Protein AF-A0A5Q0JU93-F1 (afdb_monomer)

Sequence (208 aa):
MNKAQHTTSCIVHLADSANFKGGTSNKRCSGLTGSCLEMPNDTIHVTVGCNLSRVKEKYDILVELAVWGHLDSKTDLELILLKGHLIIEQILEVKLNRCGIENKKTFSFYSKILALEKINFEQTNKKKIILDALRKLNKLRNNLAHDFYFDLNNGEFDNWAKKVLKNMDGEKYTRYTYRTKIVHAFSTLTINILELTTKEKQYEYNNI

Nearest PDB structures (foldseek):
  8snb-assembly1_1G  TM=3.252E-01  e=5.933E+00  Strongylocentrotus purpuratus

Radius of gyration: 21.26 Å; Cα contacts (8 Å, |Δi|>4): 136; chains: 1; bounding box: 51×56×66 Å

Mean predicted aligned error: 14.59 Å

Structure (mmCIF, N/CA/C/O backbone):
data_AF-A0A5Q0JU93-F1
#
_entry.id   AF-A0A5Q0JU93-F1
#
loop_
_atom_site.group_PDB
_atom_site.id
_atom_site.type_symbol
_atom_site.label_atom_id
_atom_site.label_alt_id
_atom_site.label_comp_id
_atom_site.label_asym_id
_atom_site.label_entity_id
_atom_site.label_seq_id
_atom_site.pdbx_PDB_ins_code
_atom_site.Cartn_x
_atom_site.Cartn_y
_atom_site.Cartn_z
_atom_site.occupancy
_atom_site.B_iso_or_equiv
_atom_site.auth_seq_id
_atom_site.auth_comp_id
_atom_site.auth_asym_id
_atom_site.auth_atom_id
_atom_site.pdbx_PDB_model_num
ATOM 1 N N . MET A 1 1 ? -13.579 23.014 -36.820 1.00 40.31 1 MET A N 1
ATOM 2 C CA . MET A 1 1 ? -12.999 21.649 -36.817 1.00 40.31 1 MET A CA 1
ATOM 3 C C . MET A 1 1 ? -12.762 21.223 -35.376 1.00 40.31 1 MET A C 1
ATOM 5 O O . MET A 1 1 ? -11.942 21.826 -34.695 1.00 40.31 1 MET A O 1
ATOM 9 N N . ASN A 1 2 ? -13.561 20.268 -34.890 1.00 39.31 2 ASN A N 1
ATOM 10 C CA . ASN A 1 2 ? -13.681 19.902 -33.476 1.00 39.31 2 ASN A CA 1
ATOM 11 C C . ASN A 1 2 ? -12.621 18.868 -33.059 1.00 39.31 2 ASN A C 1
ATOM 13 O O . ASN A 1 2 ? -12.587 17.764 -33.591 1.00 39.31 2 ASN A O 1
ATOM 17 N N . LYS A 1 3 ? -11.805 19.204 -32.050 1.00 46.88 3 LYS A N 1
ATOM 18 C CA . LYS A 1 3 ? -10.771 18.336 -31.443 1.00 46.88 3 LYS A CA 1
ATOM 19 C C . LYS A 1 3 ? -11.323 17.247 -30.502 1.00 46.88 3 LYS A C 1
ATOM 21 O O . LYS A 1 3 ? -10.549 16.537 -29.874 1.00 46.88 3 LYS A O 1
ATOM 26 N N . ALA A 1 4 ? -12.644 17.102 -30.398 1.00 46.44 4 ALA A N 1
ATOM 27 C CA . ALA A 1 4 ? -13.292 16.198 -29.443 1.00 46.44 4 ALA A CA 1
ATOM 28 C C . ALA A 1 4 ? -13.478 14.752 -29.950 1.00 46.44 4 ALA A C 1
ATOM 30 O O . ALA A 1 4 ? -13.887 13.895 -29.177 1.00 46.44 4 ALA A O 1
ATOM 31 N N . GLN A 1 5 ? -13.190 14.460 -31.225 1.00 45.59 5 GLN A N 1
ATOM 32 C CA . GLN A 1 5 ? -13.458 13.134 -31.809 1.00 45.59 5 GLN A CA 1
ATOM 33 C C . GLN A 1 5 ? -12.278 12.149 -31.756 1.00 45.59 5 GLN A C 1
ATOM 35 O O . GLN A 1 5 ? -12.480 10.968 -32.014 1.00 45.59 5 GLN A O 1
ATOM 40 N N . HIS A 1 6 ? -11.068 12.581 -31.382 1.00 39.53 6 HIS A N 1
ATOM 41 C CA . HIS A 1 6 ? -9.902 11.683 -31.343 1.00 39.53 6 HIS A CA 1
ATOM 42 C C . HIS A 1 6 ? -9.678 10.985 -29.995 1.00 39.53 6 HIS A C 1
ATOM 44 O O . HIS A 1 6 ? -9.004 9.959 -29.947 1.00 39.53 6 HIS A O 1
ATOM 50 N N . THR A 1 7 ? -10.265 11.476 -28.902 1.00 41.53 7 THR A N 1
ATOM 51 C CA . THR A 1 7 ? -10.040 10.909 -27.561 1.00 41.53 7 THR A CA 1
ATOM 52 C C . THR A 1 7 ? -10.876 9.657 -27.284 1.00 41.53 7 THR A C 1
ATOM 54 O O . THR A 1 7 ? -10.591 8.918 -26.346 1.00 41.53 7 THR A O 1
ATOM 57 N N . THR A 1 8 ? -11.884 9.378 -28.112 1.00 46.28 8 THR A N 1
ATOM 58 C CA . THR A 1 8 ? -12.781 8.226 -27.943 1.00 46.28 8 THR A CA 1
ATOM 59 C C . THR A 1 8 ? -12.239 6.941 -28.573 1.00 46.28 8 THR A C 1
ATOM 61 O O . THR A 1 8 ? -12.706 5.863 -28.228 1.00 46.28 8 THR A O 1
ATOM 64 N N . SER A 1 9 ? -11.223 7.016 -29.442 1.00 41.47 9 SER A N 1
ATOM 65 C CA . SER A 1 9 ? -10.640 5.825 -30.083 1.00 41.47 9 SER A CA 1
ATOM 66 C C . SER A 1 9 ? -9.699 5.043 -29.159 1.00 41.47 9 SER A C 1
ATOM 68 O O . SER A 1 9 ? -9.623 3.821 -29.258 1.00 41.47 9 SER A O 1
ATOM 70 N N . CYS A 1 10 ? -8.990 5.715 -28.245 1.00 43.78 10 CYS A N 1
ATOM 71 C CA . CYS A 1 10 ? -7.975 5.066 -27.404 1.00 43.78 10 CYS A CA 1
ATOM 72 C C . CYS A 1 10 ? -8.578 4.295 -26.218 1.00 43.78 10 CYS A C 1
ATOM 74 O O . CYS A 1 10 ? -7.958 3.369 -25.705 1.00 43.78 10 CYS A O 1
ATOM 76 N N . ILE A 1 11 ? -9.795 4.651 -25.794 1.00 45.78 11 ILE A N 1
ATOM 77 C CA . ILE A 1 11 ? -10.480 3.990 -24.673 1.00 45.78 11 ILE A CA 1
ATOM 78 C C . ILE A 1 11 ? -11.184 2.704 -25.138 1.00 45.78 11 ILE A C 1
ATOM 80 O O . ILE A 1 11 ? -11.229 1.731 -24.389 1.00 45.78 11 ILE A O 1
ATOM 84 N N . VAL A 1 12 ? -11.658 2.647 -26.387 1.00 40.72 12 VAL A N 1
ATOM 85 C CA . VAL A 1 12 ? -12.322 1.448 -26.931 1.00 40.72 12 VAL A CA 1
ATOM 86 C C . VAL A 1 12 ? -11.324 0.296 -27.124 1.00 40.72 12 VAL A C 1
ATOM 88 O O . VAL A 1 12 ? -11.620 -0.836 -26.753 1.00 40.72 12 VAL A O 1
ATOM 91 N N . HIS A 1 13 ? -10.090 0.578 -27.560 1.00 43.75 13 HIS A N 1
ATOM 92 C CA . HIS A 1 13 ? -9.089 -0.473 -27.790 1.00 43.75 13 HIS A CA 1
ATOM 93 C C . HIS A 1 13 ? -8.557 -1.166 -26.520 1.00 43.75 13 HIS A C 1
ATOM 95 O O . HIS A 1 13 ? -8.091 -2.304 -26.603 1.00 43.75 13 HIS A O 1
ATOM 101 N N . LEU A 1 14 ? -8.648 -0.540 -25.339 1.00 45.19 14 LEU A N 1
ATOM 102 C CA . LEU A 1 14 ? -8.248 -1.182 -24.077 1.00 45.19 14 LEU A CA 1
ATOM 103 C C . LEU A 1 14 ? -9.354 -2.063 -23.477 1.00 45.19 14 LEU A C 1
ATOM 105 O O . LEU A 1 14 ? -9.042 -3.029 -22.779 1.00 45.19 14 LEU A O 1
ATOM 109 N N . ALA A 1 15 ? -10.626 -1.785 -23.777 1.00 42.16 15 ALA A N 1
ATOM 110 C CA . ALA A 1 15 ? -11.747 -2.608 -23.323 1.00 42.16 15 ALA A CA 1
ATOM 111 C C . ALA A 1 15 ? -11.825 -3.950 -24.078 1.00 42.16 15 ALA A C 1
ATOM 113 O O . ALA A 1 15 ? -12.124 -4.978 -23.469 1.00 42.16 15 ALA A O 1
ATOM 114 N N . ASP A 1 16 ? -11.453 -3.973 -25.361 1.00 37.75 16 ASP A N 1
ATOM 115 C CA . ASP A 1 16 ? -11.488 -5.193 -26.184 1.00 37.75 16 ASP A CA 1
ATOM 116 C C . ASP A 1 16 ? -10.393 -6.222 -25.831 1.00 37.75 16 ASP A C 1
ATOM 118 O O . ASP A 1 16 ? -10.516 -7.402 -26.167 1.00 37.75 16 ASP A O 1
ATOM 122 N N . SER A 1 17 ? -9.351 -5.827 -25.085 1.00 45.91 17 SER A N 1
ATOM 123 C CA . SER A 1 17 ? -8.289 -6.743 -24.622 1.00 45.91 17 SER A CA 1
ATOM 124 C C . SER A 1 17 ? -8.611 -7.454 -23.298 1.00 45.91 17 SER A C 1
ATOM 126 O O . SER A 1 17 ? -7.879 -8.353 -22.885 1.00 45.91 17 SER A O 1
ATOM 128 N N . ALA A 1 18 ? -9.717 -7.102 -22.633 1.00 46.03 18 ALA A N 1
ATOM 129 C CA . ALA A 1 18 ? -10.175 -7.735 -21.392 1.00 46.03 18 ALA A CA 1
ATOM 130 C C . ALA A 1 18 ? -11.248 -8.812 -21.634 1.00 46.03 18 ALA A C 1
ATOM 132 O O . ALA A 1 18 ? -12.095 -9.069 -20.775 1.00 46.03 18 ALA A O 1
ATOM 133 N N . ASN A 1 19 ? -11.218 -9.460 -22.802 1.00 40.41 19 ASN A N 1
ATOM 134 C CA . ASN A 1 19 ? -12.121 -10.555 -23.129 1.00 40.41 19 ASN A CA 1
ATOM 135 C C . ASN A 1 19 ? -11.735 -11.805 -22.314 1.00 40.41 19 ASN A C 1
ATOM 137 O O . ASN A 1 19 ? -10.960 -12.657 -22.748 1.00 40.41 19 ASN A O 1
ATOM 141 N N . PHE A 1 20 ? -12.262 -11.889 -21.092 1.00 46.69 20 PHE A N 1
ATOM 142 C CA . PHE A 1 20 ? -12.153 -13.026 -20.179 1.00 46.69 20 PHE A CA 1
ATOM 143 C C . PHE A 1 20 ? -13.005 -14.195 -20.716 1.00 46.69 20 PHE A C 1
ATOM 145 O O . PHE A 1 20 ? -14.023 -14.572 -20.139 1.00 46.69 20 PHE A O 1
ATOM 152 N N . LYS A 1 21 ? -12.624 -14.768 -21.863 1.00 39.06 21 LYS A N 1
ATOM 153 C CA . LYS A 1 21 ? -13.161 -16.053 -22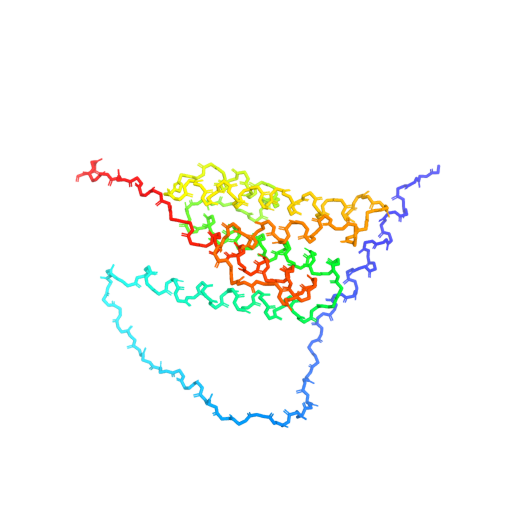.324 1.00 39.06 21 LYS A CA 1
ATOM 154 C C . LYS A 1 21 ? -12.331 -17.171 -21.710 1.00 39.06 21 LYS A C 1
ATOM 156 O O . LYS A 1 21 ? -11.145 -17.310 -21.994 1.00 39.06 21 LYS A O 1
ATOM 161 N N . GLY A 1 22 ? -12.983 -17.950 -20.849 1.00 47.97 22 GLY A N 1
ATOM 162 C CA . GLY A 1 22 ? -12.433 -19.150 -20.235 1.00 47.97 22 GLY A CA 1
ATOM 163 C C . GLY A 1 22 ? -11.877 -20.108 -21.286 1.00 47.97 22 GLY A C 1
ATOM 164 O O . GLY A 1 22 ? -12.622 -20.688 -22.070 1.00 47.97 22 GLY A O 1
ATOM 165 N N . GLY A 1 23 ? -10.556 -20.261 -21.282 1.00 30.48 23 GLY A N 1
ATOM 166 C CA . GLY A 1 23 ? -9.852 -21.343 -21.952 1.00 30.48 23 GLY A CA 1
ATOM 167 C C . GLY A 1 23 ? -9.558 -22.435 -20.933 1.00 30.48 23 GLY A C 1
ATOM 168 O O . GLY A 1 23 ? -8.843 -22.209 -19.959 1.00 30.48 23 GLY A O 1
ATOM 169 N N . THR A 1 24 ? -10.131 -23.613 -21.149 1.00 44.44 24 THR A N 1
ATOM 170 C CA . THR A 1 24 ? -9.829 -24.848 -20.422 1.00 44.44 24 THR A CA 1
ATOM 171 C C . THR A 1 24 ? -8.321 -25.096 -20.393 1.00 44.44 24 THR A C 1
ATOM 173 O O . THR A 1 24 ? -7.705 -25.307 -21.439 1.00 44.44 24 THR A O 1
ATOM 176 N N . SER A 1 25 ? -7.724 -25.098 -19.201 1.00 38.50 25 SER A N 1
ATOM 177 C CA . SER A 1 25 ? -6.329 -25.494 -19.032 1.00 38.50 25 SER A CA 1
ATOM 178 C C . SER A 1 25 ? -6.248 -27.017 -19.017 1.00 38.50 25 SER A C 1
ATOM 180 O O . SER A 1 25 ? -6.620 -27.658 -18.037 1.00 38.50 25 SER A O 1
ATOM 182 N N . ASN A 1 26 ? -5.770 -27.604 -20.113 1.00 43.28 26 ASN A N 1
ATOM 183 C CA . ASN A 1 26 ? -5.222 -28.952 -20.098 1.00 43.28 26 ASN A CA 1
ATOM 184 C C . ASN A 1 26 ? -3.757 -28.876 -20.528 1.00 43.28 26 ASN A C 1
ATOM 186 O O . ASN A 1 26 ? -3.440 -28.877 -21.716 1.00 43.28 26 ASN A O 1
ATOM 190 N N . LYS A 1 27 ? -2.859 -28.791 -19.546 1.00 40.78 27 LYS A N 1
ATOM 191 C CA . LYS A 1 27 ? -1.493 -29.299 -19.679 1.00 40.78 27 LYS A CA 1
ATOM 192 C C . LYS A 1 27 ? -0.912 -29.565 -18.297 1.00 40.78 27 LYS A C 1
ATOM 194 O O . LYS A 1 27 ? -0.676 -28.660 -17.505 1.00 40.78 27 LYS A O 1
ATOM 199 N N . ARG A 1 28 ? -0.736 -30.860 -18.034 1.00 41.72 28 ARG A N 1
ATOM 200 C CA . ARG A 1 28 ? -0.035 -31.434 -16.889 1.00 41.72 28 ARG A CA 1
ATOM 201 C C . ARG A 1 28 ? 1.390 -30.881 -16.823 1.00 41.72 28 ARG A C 1
ATOM 203 O O . ARG A 1 28 ? 2.175 -31.136 -17.729 1.00 41.72 28 ARG A O 1
ATOM 210 N N . CYS A 1 29 ? 1.724 -30.236 -15.713 1.00 36.19 29 CYS A N 1
ATOM 211 C CA . CYS A 1 29 ? 3.085 -30.217 -15.192 1.00 36.19 29 CYS A CA 1
ATOM 212 C C . CYS A 1 29 ? 3.056 -30.955 -13.855 1.00 36.19 29 CYS A C 1
ATOM 214 O O . CYS A 1 29 ? 2.642 -30.434 -12.825 1.00 36.19 29 CYS A O 1
ATOM 216 N N . SER A 1 30 ? 3.405 -32.232 -13.940 1.00 45.94 30 SER A N 1
ATOM 217 C CA . SER A 1 30 ? 3.659 -33.149 -12.840 1.00 45.94 30 SER A CA 1
ATOM 218 C C . SER A 1 30 ? 5.002 -32.828 -12.195 1.00 45.94 30 SER A C 1
ATOM 220 O O . SER A 1 30 ? 6.013 -32.809 -12.895 1.00 45.94 30 SER A O 1
ATOM 222 N N . GLY A 1 31 ? 5.019 -32.652 -10.873 1.00 44.22 31 GLY A N 1
ATOM 223 C CA . GLY A 1 31 ? 6.264 -32.694 -10.109 1.00 44.22 31 GLY A CA 1
ATOM 224 C C . GLY A 1 31 ? 6.307 -31.792 -8.886 1.00 44.22 31 GLY A C 1
ATOM 225 O O . GLY A 1 31 ? 7.144 -30.904 -8.842 1.00 44.22 31 GLY A O 1
ATOM 226 N N . LEU A 1 32 ? 5.442 -32.029 -7.897 1.00 39.06 32 LEU A N 1
ATOM 227 C CA . LEU A 1 32 ? 5.810 -31.931 -6.480 1.00 39.06 32 LEU A CA 1
ATOM 228 C C . LEU A 1 32 ? 4.735 -32.625 -5.639 1.00 39.06 32 LEU A C 1
ATOM 230 O O . LEU A 1 32 ? 3.541 -32.353 -5.723 1.00 39.06 32 LEU A O 1
ATOM 234 N N . THR A 1 33 ? 5.203 -33.629 -4.920 1.00 41.06 33 THR A N 1
ATOM 235 C CA . THR A 1 33 ? 4.474 -34.615 -4.133 1.00 41.06 33 THR A CA 1
ATOM 236 C C . THR A 1 33 ? 3.764 -34.005 -2.927 1.00 41.06 33 THR A C 1
ATOM 238 O O . THR A 1 33 ? 4.399 -33.384 -2.085 1.00 41.06 33 THR A O 1
ATOM 241 N N . GLY A 1 34 ? 2.463 -34.290 -2.826 1.00 44.00 34 GLY A N 1
ATOM 242 C CA . GLY A 1 34 ? 1.824 -34.825 -1.621 1.00 44.00 34 GLY A CA 1
ATOM 243 C C . GLY A 1 34 ? 1.832 -33.975 -0.352 1.00 44.00 34 GLY A C 1
ATOM 244 O O . GLY A 1 34 ? 2.616 -34.208 0.560 1.00 44.00 34 GLY A O 1
ATOM 245 N N . SER A 1 35 ? 0.837 -33.104 -0.220 1.00 34.91 35 SER A N 1
ATOM 246 C CA . SER A 1 35 ? 0.073 -32.991 1.031 1.00 34.91 35 SER A CA 1
ATOM 247 C C . SER A 1 35 ? -1.299 -32.420 0.694 1.00 34.91 35 SER A C 1
ATOM 249 O O . SER A 1 35 ? -1.467 -31.226 0.455 1.00 34.91 35 SER A O 1
ATOM 251 N N . CYS A 1 36 ? -2.278 -33.315 0.601 1.00 38.34 36 CYS A N 1
ATOM 252 C CA . CYS A 1 36 ? -3.684 -32.964 0.574 1.00 38.34 36 CYS A CA 1
ATOM 253 C C . CYS A 1 36 ? -3.979 -32.155 1.842 1.00 38.34 36 CYS A C 1
ATOM 255 O O . CYS A 1 36 ? -3.910 -32.691 2.945 1.00 38.34 36 CYS A O 1
ATOM 257 N N . LEU A 1 37 ? -4.287 -30.868 1.700 1.00 34.75 37 LEU A N 1
ATOM 258 C CA . LEU A 1 37 ? -5.045 -30.163 2.725 1.00 34.75 37 LEU A CA 1
ATOM 259 C C . LEU A 1 37 ? -6.467 -30.722 2.662 1.00 34.75 37 LEU A C 1
ATOM 261 O O . LEU A 1 37 ? -7.325 -30.193 1.958 1.00 34.75 37 LEU A O 1
ATOM 265 N N . GLU A 1 38 ? -6.698 -31.838 3.348 1.00 32.00 38 GLU A N 1
ATOM 266 C CA . GLU A 1 38 ? -8.048 -32.223 3.734 1.00 32.00 38 GLU A CA 1
ATOM 267 C C . GLU A 1 38 ? -8.575 -31.124 4.658 1.00 32.00 38 GLU A C 1
ATOM 269 O O . GLU A 1 38 ? -8.077 -30.913 5.765 1.00 32.00 38 GLU A O 1
ATOM 274 N N . MET A 1 39 ? -9.549 -30.360 4.166 1.00 41.31 39 MET A N 1
ATOM 275 C CA . MET A 1 39 ? -10.345 -29.490 5.019 1.00 41.31 39 MET A CA 1
ATOM 276 C C . MET A 1 39 ? -11.218 -30.386 5.906 1.00 41.31 39 MET A C 1
ATOM 278 O O . MET A 1 39 ? -12.016 -31.148 5.355 1.00 41.31 39 MET A O 1
ATOM 282 N N . PRO A 1 40 ? -11.117 -30.312 7.247 1.00 37.16 40 PRO A N 1
ATOM 283 C CA . PRO A 1 40 ? -12.081 -30.975 8.107 1.00 37.16 40 PRO A CA 1
ATOM 284 C C . PRO A 1 40 ? -13.442 -30.330 7.861 1.00 37.16 40 PRO A C 1
ATOM 286 O O . PRO A 1 40 ? -13.638 -29.131 8.076 1.00 37.16 40 PRO A O 1
ATOM 289 N N . ASN A 1 41 ? -14.371 -31.132 7.354 1.00 43.19 41 ASN A N 1
ATOM 290 C CA . ASN A 1 41 ? -15.749 -30.739 7.107 1.00 43.19 41 ASN A CA 1
ATOM 291 C C . ASN A 1 41 ? -16.529 -30.818 8.431 1.00 43.19 41 ASN A C 1
ATOM 293 O O . ASN A 1 41 ? -17.506 -31.553 8.553 1.00 43.19 41 ASN A O 1
ATOM 297 N N . ASP A 1 42 ? -16.063 -30.092 9.449 1.00 37.09 42 ASP A N 1
ATOM 298 C CA . ASP A 1 42 ? -16.726 -30.056 10.745 1.00 37.09 42 ASP A CA 1
ATOM 299 C C . ASP A 1 42 ? -17.839 -29.013 10.701 1.00 37.09 42 ASP A C 1
ATOM 301 O O . ASP A 1 42 ? -17.625 -27.801 10.632 1.00 37.09 42 ASP A O 1
ATOM 305 N N . THR A 1 43 ? -19.066 -29.523 10.726 1.00 45.53 43 THR A N 1
ATOM 306 C CA . THR A 1 43 ? -20.284 -28.746 10.936 1.00 45.53 43 THR A CA 1
ATOM 307 C C . THR A 1 43 ? -20.254 -28.208 12.365 1.00 45.53 43 THR A C 1
ATOM 309 O O . THR A 1 43 ? -20.668 -28.874 13.311 1.00 45.53 43 THR A O 1
ATOM 312 N N . ILE A 1 44 ? -19.708 -27.005 12.541 1.00 45.88 44 ILE A N 1
ATOM 313 C CA . ILE A 1 44 ? -19.668 -26.330 13.837 1.00 45.88 44 ILE A CA 1
ATOM 314 C C . ILE A 1 44 ? -21.045 -25.716 14.102 1.00 45.88 44 ILE A C 1
ATOM 316 O O . ILE A 1 44 ? -21.416 -24.696 13.520 1.00 45.88 44 ILE A O 1
ATOM 320 N N . HIS A 1 45 ? -21.789 -26.324 15.026 1.00 37.81 45 HIS A N 1
ATOM 321 C CA . HIS A 1 45 ? -22.874 -25.655 15.735 1.00 37.81 45 HIS A CA 1
ATOM 322 C C . HIS A 1 45 ? -22.293 -24.442 16.481 1.00 37.81 45 HIS A C 1
ATOM 324 O O . HIS A 1 45 ? -21.529 -24.581 17.436 1.00 37.81 45 HIS A O 1
ATOM 330 N N . VAL A 1 46 ? -22.612 -23.238 16.003 1.00 37.94 46 VAL A N 1
ATOM 331 C CA . VAL A 1 46 ? -22.125 -21.976 16.567 1.00 37.94 46 VAL A CA 1
ATOM 332 C C . VAL A 1 46 ? -22.901 -21.645 17.840 1.00 37.94 46 VAL A C 1
ATOM 334 O O . VAL A 1 46 ? -24.005 -21.108 17.789 1.00 37.94 46 VAL A O 1
ATOM 337 N N . THR A 1 47 ? -22.280 -21.900 18.991 1.00 34.00 47 THR A N 1
ATOM 338 C CA . THR A 1 47 ? -22.538 -21.124 20.208 1.00 34.00 47 THR A CA 1
ATOM 339 C C . THR A 1 47 ? -21.809 -19.786 20.068 1.00 34.00 47 THR A C 1
ATOM 341 O O . THR A 1 47 ? -20.584 -19.720 19.952 1.00 34.00 47 THR A O 1
ATOM 344 N N . VAL A 1 48 ? -22.605 -18.722 20.000 1.00 48.31 48 VAL A N 1
ATOM 345 C CA . VAL A 1 48 ? -22.228 -17.320 19.785 1.00 48.31 48 VAL A CA 1
ATOM 346 C C . VAL A 1 48 ? -21.437 -16.783 20.985 1.00 48.31 48 VAL A C 1
ATOM 348 O O . VAL A 1 48 ? -21.853 -16.975 22.123 1.00 48.31 48 VAL A O 1
ATOM 351 N N . GLY A 1 49 ? -20.312 -16.093 20.745 1.00 36.81 49 GLY A N 1
ATOM 352 C CA . GLY A 1 49 ? -19.623 -15.343 21.805 1.00 36.81 49 GLY A CA 1
ATOM 353 C C . GLY A 1 49 ? -18.193 -14.878 21.509 1.00 36.81 49 GLY A C 1
ATOM 354 O O . GLY A 1 49 ? -17.975 -13.690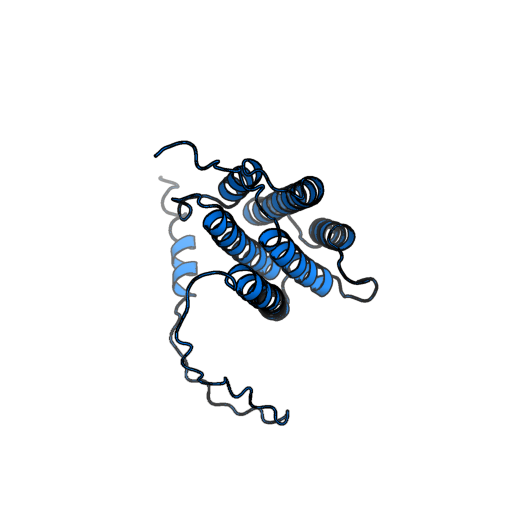 21.315 1.00 36.81 49 GLY A O 1
ATOM 355 N N . CYS A 1 50 ? -17.200 -15.780 21.473 1.00 35.78 50 CYS A N 1
ATOM 356 C CA . CYS A 1 50 ? -15.808 -15.379 21.778 1.00 35.78 50 CYS A CA 1
ATOM 357 C C . CYS A 1 50 ? -14.682 -15.813 20.801 1.00 35.78 50 CYS A C 1
ATOM 359 O O . CYS A 1 50 ? -13.529 -15.846 21.212 1.00 35.78 50 CYS A O 1
ATOM 361 N N . ASN A 1 51 ? -14.932 -16.108 19.514 1.00 39.81 51 ASN A N 1
ATOM 362 C CA . ASN A 1 51 ? -13.864 -16.576 18.588 1.00 39.81 51 ASN A CA 1
ATOM 363 C C . ASN A 1 51 ? -13.660 -15.759 17.293 1.00 39.81 51 ASN A C 1
ATOM 365 O O . ASN A 1 51 ? -12.821 -16.112 16.465 1.00 39.81 51 ASN A O 1
ATOM 369 N N . LEU A 1 52 ? -14.382 -14.656 17.085 1.00 44.34 52 LEU A N 1
ATOM 370 C CA . LEU A 1 52 ? -14.378 -13.973 15.784 1.00 44.34 52 LEU A CA 1
ATOM 371 C C . LEU A 1 52 ? -13.103 -13.145 15.508 1.00 44.34 52 LEU A C 1
ATOM 373 O O . LEU A 1 52 ? -12.724 -12.988 14.350 1.00 44.34 52 LEU A O 1
ATOM 377 N N . SER A 1 53 ? -12.429 -12.622 16.537 1.00 47.69 53 SER A N 1
ATOM 378 C CA . SER A 1 53 ? -11.165 -11.869 16.406 1.00 47.69 53 SER A CA 1
ATOM 379 C C . SER A 1 53 ? -9.994 -12.775 16.012 1.00 47.69 53 SER A C 1
ATOM 381 O O . SER A 1 53 ? -9.304 -12.502 15.035 1.00 47.69 53 SER A O 1
ATOM 383 N N . ARG A 1 54 ? -9.853 -13.918 16.691 1.00 41.22 54 ARG A N 1
ATOM 384 C CA . ARG A 1 54 ? -8.783 -14.904 16.461 1.00 41.22 54 ARG A CA 1
ATOM 385 C C . ARG A 1 54 ? -8.877 -15.597 15.096 1.00 41.22 54 ARG A C 1
ATOM 387 O O . ARG A 1 54 ? -7.870 -15.956 14.495 1.00 41.22 54 ARG A O 1
ATOM 394 N N . VAL A 1 55 ? -10.095 -15.768 14.580 1.00 47.88 55 VAL A N 1
ATOM 395 C CA . VAL A 1 55 ? -10.333 -16.302 13.231 1.00 47.88 55 VAL A CA 1
ATOM 396 C C . VAL A 1 55 ? -9.966 -15.271 12.151 1.00 47.88 55 VAL A C 1
ATOM 398 O O . VAL A 1 55 ? -9.403 -15.652 11.129 1.00 47.88 55 VAL A O 1
ATOM 401 N N . LYS A 1 56 ? -10.207 -13.969 12.381 1.00 56.06 56 LYS A N 1
ATOM 402 C CA . LYS A 1 56 ? -9.852 -12.886 11.439 1.00 56.06 56 LYS A CA 1
ATOM 403 C C . LYS A 1 56 ? -8.337 -12.746 11.244 1.00 56.06 56 LYS A C 1
ATOM 405 O O . LYS A 1 56 ? -7.900 -12.643 10.103 1.00 56.06 56 LYS A O 1
ATOM 410 N N . GLU A 1 57 ? -7.553 -12.834 12.319 1.00 59.50 57 GLU A N 1
ATOM 411 C CA . GLU A 1 57 ? -6.079 -12.773 12.265 1.00 59.50 57 GLU A CA 1
ATOM 412 C C . GLU A 1 57 ? -5.477 -13.889 11.396 1.00 59.50 57 GLU A C 1
ATOM 414 O O . GLU A 1 57 ? -4.552 -13.655 10.620 1.00 59.50 57 GLU A O 1
ATOM 419 N N . LYS A 1 58 ? -6.056 -15.097 11.447 1.00 63.97 58 LYS A N 1
ATOM 420 C CA . LYS A 1 58 ? -5.588 -16.241 10.650 1.00 63.97 58 LYS A CA 1
ATOM 421 C C . LYS A 1 58 ? -5.785 -16.036 9.142 1.00 63.97 58 LYS A C 1
ATOM 423 O O . LYS A 1 58 ? -4.975 -16.519 8.355 1.00 63.97 58 LYS A O 1
ATOM 428 N N . TYR A 1 59 ? -6.837 -15.324 8.732 1.00 74.38 59 TYR A N 1
ATOM 429 C CA . TYR A 1 59 ? -7.083 -15.015 7.319 1.00 74.38 59 TYR A CA 1
ATOM 430 C C . TYR A 1 59 ? -6.227 -13.856 6.809 1.00 74.38 59 TYR A C 1
ATOM 432 O O . TYR A 1 59 ? -5.852 -13.863 5.640 1.00 74.38 59 TYR A O 1
ATOM 440 N N . ASP A 1 60 ? -5.882 -12.891 7.661 1.00 81.50 60 ASP A N 1
ATOM 441 C CA . ASP A 1 60 ? -5.096 -11.727 7.244 1.00 81.50 60 ASP A CA 1
ATOM 442 C C . ASP A 1 60 ? -3.662 -12.128 6.830 1.00 81.50 60 ASP A C 1
ATOM 444 O O . ASP A 1 60 ? -3.140 -11.603 5.848 1.00 81.50 60 ASP A O 1
ATOM 448 N N . ILE A 1 61 ? -3.077 -13.152 7.464 1.00 83.50 61 ILE A N 1
ATOM 449 C CA . ILE A 1 61 ? -1.792 -13.745 7.036 1.00 83.50 61 ILE A CA 1
ATOM 450 C C . ILE A 1 61 ? -1.898 -14.361 5.629 1.00 83.50 61 ILE A C 1
ATOM 452 O O . ILE A 1 61 ? -0.997 -14.220 4.803 1.00 83.50 61 ILE A O 1
ATOM 456 N N . LEU A 1 62 ? -3.019 -15.019 5.310 1.00 87.56 62 LEU A N 1
ATOM 457 C CA . LEU A 1 62 ? -3.241 -15.560 3.963 1.00 87.56 62 LEU A CA 1
ATOM 458 C C . LEU A 1 62 ? -3.358 -14.444 2.920 1.00 87.56 62 LEU A C 1
ATOM 460 O O . LEU A 1 62 ? -2.964 -14.644 1.771 1.00 87.56 62 LEU A O 1
ATOM 464 N N . VAL A 1 63 ? -3.863 -13.270 3.312 1.00 89.06 63 VAL A N 1
ATOM 465 C CA . VAL A 1 63 ? -3.901 -12.095 2.436 1.00 89.06 63 VAL A CA 1
ATOM 466 C C . VAL A 1 63 ? -2.485 -11.631 2.105 1.00 89.06 63 VAL A C 1
ATOM 468 O O . VAL A 1 63 ? -2.209 -11.395 0.933 1.00 89.06 63 VAL A O 1
ATOM 471 N N . GLU A 1 64 ? -1.575 -11.551 3.079 1.00 89.00 64 GLU A N 1
ATOM 472 C CA . GLU A 1 64 ? -0.171 -11.197 2.819 1.00 89.00 64 GLU A CA 1
ATOM 473 C C . GLU A 1 64 ? 0.463 -12.121 1.768 1.00 89.00 64 GLU A C 1
ATOM 475 O O . GLU A 1 64 ? 0.995 -11.647 0.760 1.00 89.00 64 GLU A O 1
ATOM 480 N N . LEU A 1 65 ? 0.328 -13.439 1.952 1.00 88.62 65 LEU A N 1
ATOM 481 C CA . LEU A 1 65 ? 0.851 -14.442 1.018 1.00 88.62 65 LEU A CA 1
ATOM 482 C C . LEU A 1 65 ? 0.197 -14.348 -0.367 1.00 88.62 65 LEU A C 1
ATOM 484 O O . LEU A 1 65 ? 0.873 -14.492 -1.389 1.00 88.62 65 LEU A O 1
ATOM 488 N N . ALA A 1 66 ? -1.109 -14.079 -0.420 1.00 92.69 66 ALA A N 1
ATOM 489 C CA . ALA A 1 66 ? -1.833 -13.908 -1.674 1.00 92.69 66 ALA A CA 1
ATOM 490 C C . ALA A 1 66 ? -1.371 -12.659 -2.440 1.00 92.69 66 ALA A C 1
ATOM 492 O O . ALA A 1 66 ? -1.194 -12.721 -3.660 1.00 92.69 66 ALA A O 1
ATOM 493 N N . VAL A 1 67 ? -1.140 -11.539 -1.743 1.00 93.81 67 VAL A N 1
ATOM 494 C CA . VAL A 1 67 ? -0.594 -10.313 -2.348 1.00 93.81 67 VAL A CA 1
ATOM 495 C C . VAL A 1 67 ? 0.802 -10.570 -2.897 1.00 93.81 67 VAL A C 1
ATOM 497 O O . VAL A 1 67 ? 1.067 -10.228 -4.055 1.00 93.81 67 VAL A O 1
ATOM 500 N N . TRP A 1 68 ? 1.656 -11.227 -2.109 1.00 93.62 68 TRP A N 1
ATOM 501 C CA . TRP A 1 68 ? 3.002 -11.589 -2.530 1.00 93.62 68 TRP A CA 1
ATOM 502 C C . TRP A 1 68 ? 2.970 -12.445 -3.797 1.00 93.62 68 TRP A C 1
ATOM 504 O O . TRP A 1 68 ? 3.512 -12.032 -4.818 1.00 93.62 68 TRP A O 1
ATOM 514 N N . GLY A 1 69 ? 2.252 -13.573 -3.789 1.00 91.75 69 GLY A N 1
ATOM 515 C CA . GLY A 1 69 ? 2.184 -14.477 -4.941 1.00 91.75 69 GLY A CA 1
ATOM 516 C C . GLY A 1 69 ? 1.569 -13.832 -6.189 1.00 91.75 69 GLY A C 1
ATOM 517 O O . GLY A 1 69 ? 2.046 -14.049 -7.307 1.00 91.75 69 GLY A O 1
ATOM 518 N N . HIS A 1 70 ? 0.542 -12.986 -6.027 1.00 93.75 70 HIS A N 1
ATOM 519 C CA . HIS A 1 70 ? -0.081 -12.304 -7.164 1.00 93.75 70 HIS A CA 1
ATOM 520 C C . HIS A 1 70 ? 0.884 -11.333 -7.850 1.00 93.75 70 HIS A C 1
ATOM 522 O O . HIS A 1 70 ? 0.966 -11.305 -9.084 1.00 93.75 70 HIS A O 1
ATOM 528 N N . LEU A 1 71 ? 1.604 -10.530 -7.065 1.00 95.44 71 LEU A N 1
ATOM 529 C CA . LEU A 1 71 ? 2.535 -9.530 -7.583 1.00 95.44 71 LEU A CA 1
ATOM 530 C C . LEU A 1 71 ? 3.872 -10.142 -8.006 1.00 95.44 71 LEU A C 1
ATOM 532 O O . LEU A 1 71 ? 4.465 -9.664 -8.970 1.00 95.44 71 LEU A O 1
ATOM 536 N N . ASP A 1 72 ? 4.321 -11.219 -7.360 1.00 93.75 72 ASP A N 1
ATOM 537 C CA . ASP A 1 72 ? 5.580 -11.880 -7.703 1.00 93.75 72 ASP A CA 1
ATOM 538 C C . ASP A 1 72 ? 5.556 -12.470 -9.119 1.00 93.75 72 ASP A C 1
ATOM 540 O O . ASP A 1 72 ? 6.563 -12.429 -9.823 1.00 93.75 72 ASP A O 1
ATOM 544 N N . SER A 1 73 ? 4.375 -12.888 -9.590 1.00 90.62 73 SER A N 1
ATOM 545 C CA . SER A 1 73 ? 4.151 -13.327 -10.976 1.00 90.62 73 SER A CA 1
ATOM 546 C C . SER A 1 73 ? 4.349 -12.231 -12.036 1.00 90.62 73 SER A C 1
ATOM 548 O O . SER A 1 73 ? 4.243 -12.503 -13.234 1.00 90.62 73 SER A O 1
ATOM 550 N N . LYS A 1 74 ? 4.563 -10.975 -11.625 1.00 93.12 74 LYS A N 1
ATOM 551 C CA . LYS A 1 74 ? 4.762 -9.828 -12.515 1.00 93.12 74 LYS A CA 1
ATOM 552 C C . LYS A 1 74 ? 6.237 -9.456 -12.554 1.00 93.12 74 LYS A C 1
ATOM 554 O O . LYS A 1 74 ? 6.904 -9.355 -11.523 1.00 93.12 74 LYS A O 1
ATOM 559 N N . THR A 1 75 ? 6.740 -9.264 -13.766 1.00 89.00 75 THR A N 1
ATOM 560 C CA . THR A 1 75 ? 8.127 -8.868 -14.032 1.00 89.00 75 THR A CA 1
ATOM 561 C C . THR A 1 75 ? 8.272 -7.353 -14.109 1.00 89.00 75 THR A C 1
ATOM 563 O O . THR A 1 75 ? 9.237 -6.807 -13.582 1.00 89.00 75 THR A O 1
ATOM 566 N N . ASP A 1 76 ? 7.296 -6.692 -14.726 1.00 92.81 76 ASP A N 1
ATOM 567 C CA . ASP A 1 76 ? 7.288 -5.259 -14.990 1.00 92.81 76 ASP A CA 1
ATOM 568 C C . ASP A 1 76 ? 6.915 -4.421 -13.752 1.00 92.81 76 ASP A C 1
ATOM 570 O O . ASP A 1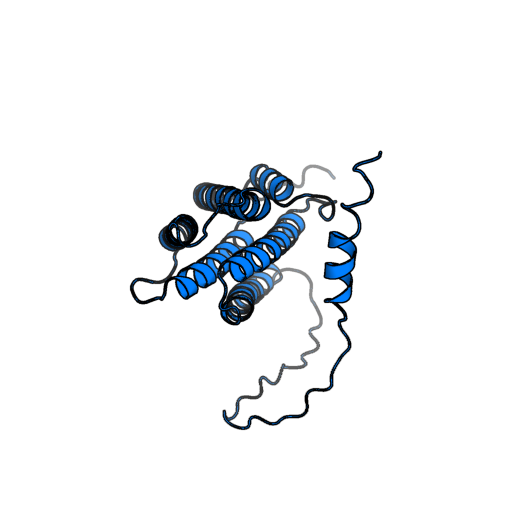 76 ? 5.947 -4.722 -13.044 1.00 92.81 76 ASP A O 1
ATOM 574 N N . LEU A 1 77 ? 7.686 -3.361 -13.488 1.00 93.94 77 LEU A N 1
ATOM 575 C CA . LEU A 1 77 ? 7.516 -2.502 -12.312 1.00 93.94 77 LEU A CA 1
ATOM 576 C C . LEU A 1 77 ? 6.257 -1.637 -12.383 1.00 93.94 77 LEU A C 1
ATOM 578 O O . LEU A 1 77 ? 5.621 -1.422 -11.349 1.00 93.94 77 LEU A O 1
ATOM 582 N N . GLU A 1 78 ? 5.881 -1.165 -13.570 1.00 94.50 78 GLU A N 1
ATOM 583 C CA . GLU A 1 78 ? 4.652 -0.399 -13.775 1.00 94.50 78 GLU A CA 1
ATOM 584 C C . GLU A 1 78 ? 3.451 -1.286 -13.488 1.00 94.50 78 GLU A C 1
ATOM 586 O O . GLU A 1 78 ? 2.558 -0.906 -12.732 1.00 94.50 78 GLU A O 1
ATOM 591 N N . LEU A 1 79 ? 3.466 -2.520 -13.992 1.00 94.81 79 LEU A N 1
ATOM 592 C CA . LEU A 1 79 ? 2.405 -3.486 -13.744 1.00 94.81 79 LEU A CA 1
ATOM 593 C C . LEU A 1 79 ? 2.323 -3.885 -12.266 1.00 94.81 79 LEU A C 1
ATOM 595 O O . LEU A 1 79 ? 1.216 -4.058 -11.746 1.00 94.81 79 LEU A O 1
ATOM 599 N N . ILE A 1 80 ? 3.461 -4.001 -11.575 1.00 96.62 80 ILE A N 1
ATOM 600 C CA . ILE A 1 80 ? 3.501 -4.210 -10.120 1.00 96.62 80 ILE A CA 1
ATOM 601 C C . ILE A 1 80 ? 2.896 -3.007 -9.388 1.00 96.62 80 ILE A C 1
ATOM 603 O O . ILE A 1 80 ? 2.072 -3.208 -8.498 1.00 96.62 80 ILE A O 1
ATOM 607 N N . LEU A 1 81 ? 3.238 -1.770 -9.761 1.00 97.12 81 LEU A N 1
ATOM 608 C CA . LEU A 1 81 ? 2.662 -0.562 -9.159 1.00 97.12 81 LEU A CA 1
ATOM 609 C C . LEU A 1 81 ? 1.152 -0.462 -9.424 1.00 97.12 81 LEU A C 1
ATOM 611 O O . LEU A 1 81 ? 0.366 -0.179 -8.514 1.00 97.12 81 LEU A O 1
ATOM 615 N N . LEU A 1 82 ? 0.725 -0.731 -10.659 1.00 95.50 82 LEU A N 1
ATOM 616 C CA . LEU A 1 82 ? -0.672 -0.670 -11.076 1.00 95.50 82 LEU A CA 1
ATOM 617 C C . LEU A 1 82 ? -1.519 -1.748 -10.387 1.00 95.50 82 LEU A C 1
ATOM 619 O O . LEU A 1 82 ? -2.560 -1.448 -9.815 1.00 95.50 82 LEU A O 1
ATOM 623 N N . LYS A 1 83 ? -1.070 -3.002 -10.351 1.00 96.06 83 LYS A N 1
ATOM 624 C CA . LYS A 1 83 ? -1.803 -4.054 -9.626 1.00 96.06 83 LYS A CA 1
ATOM 625 C C . LYS A 1 83 ? -1.704 -3.883 -8.114 1.00 96.06 83 LYS A C 1
ATOM 627 O O . LYS A 1 83 ? -2.692 -4.082 -7.413 1.00 96.06 83 LYS A O 1
ATOM 632 N N . GLY A 1 84 ? -0.537 -3.489 -7.614 1.00 97.31 84 GLY A N 1
ATOM 633 C CA . GLY A 1 84 ? -0.277 -3.312 -6.190 1.00 97.31 84 GLY A CA 1
ATOM 634 C C . GLY A 1 84 ? -1.157 -2.233 -5.568 1.00 97.31 84 GLY A C 1
ATOM 635 O O . GLY A 1 84 ? -1.764 -2.478 -4.527 1.00 97.31 84 GLY A O 1
ATOM 636 N N . HIS A 1 85 ? -1.309 -1.066 -6.209 1.00 96.12 85 HIS A N 1
ATOM 637 C CA . HIS A 1 85 ? -2.187 -0.026 -5.660 1.00 96.12 85 HIS A CA 1
ATOM 638 C C . HIS A 1 85 ? -3.664 -0.442 -5.666 1.00 96.12 85 HIS A C 1
ATOM 640 O O . HIS A 1 85 ? -4.359 -0.135 -4.702 1.00 96.12 85 HIS A O 1
ATOM 646 N N . LEU A 1 86 ? -4.131 -1.169 -6.691 1.00 95.69 86 LEU A N 1
ATOM 647 C CA . LEU A 1 86 ? -5.504 -1.687 -6.738 1.00 95.69 86 LEU A CA 1
ATOM 648 C C . LEU A 1 86 ? -5.762 -2.688 -5.609 1.00 95.69 86 LEU A C 1
ATOM 650 O O . LEU A 1 86 ? -6.800 -2.628 -4.955 1.00 95.69 86 LEU A O 1
ATOM 654 N N . ILE A 1 87 ? -4.805 -3.580 -5.345 1.00 96.38 87 ILE A N 1
ATOM 655 C CA . ILE A 1 87 ? -4.875 -4.507 -4.210 1.00 96.38 87 ILE A CA 1
ATOM 656 C C . ILE A 1 87 ? -4.963 -3.720 -2.901 1.00 96.38 87 ILE A C 1
ATOM 658 O O . ILE A 1 87 ? -5.895 -3.931 -2.130 1.00 96.38 87 ILE A O 1
ATOM 662 N N . ILE A 1 88 ? -4.052 -2.770 -2.666 1.00 97.56 88 ILE A N 1
ATOM 663 C CA . ILE A 1 88 ? -4.071 -1.935 -1.454 1.00 97.56 88 ILE A CA 1
ATOM 664 C C . ILE A 1 88 ? -5.392 -1.171 -1.326 1.00 97.56 88 ILE A C 1
ATOM 666 O O . ILE A 1 88 ? -5.909 -1.022 -0.222 1.00 97.56 88 ILE A O 1
ATOM 670 N N . GLU A 1 89 ? -5.977 -0.720 -2.435 1.00 95.69 89 GLU A N 1
ATOM 671 C CA . GLU A 1 89 ? -7.279 -0.060 -2.431 1.00 95.69 89 GLU A CA 1
ATOM 672 C C . GLU A 1 89 ? -8.392 -0.964 -1.891 1.00 95.69 89 GLU A C 1
ATOM 674 O O . GLU A 1 89 ? -9.184 -0.530 -1.050 1.00 95.69 89 GLU A O 1
ATOM 679 N N . GLN A 1 90 ? -8.416 -2.226 -2.324 1.00 93.81 90 GLN A N 1
ATOM 680 C CA . GLN A 1 90 ? -9.363 -3.224 -1.824 1.00 93.81 90 GLN A CA 1
ATOM 681 C C . GLN A 1 90 ? -9.125 -3.535 -0.345 1.00 93.81 90 GLN A C 1
ATOM 683 O O . GLN A 1 90 ? -10.071 -3.636 0.435 1.00 93.81 90 GLN A O 1
ATOM 688 N N . ILE A 1 91 ? -7.863 -3.612 0.079 1.00 94.81 91 ILE A N 1
ATOM 689 C CA . ILE A 1 91 ? -7.506 -3.806 1.490 1.00 94.81 91 ILE A CA 1
ATOM 690 C C . ILE A 1 91 ? -7.971 -2.631 2.349 1.00 94.81 91 ILE A C 1
ATOM 692 O O . ILE A 1 91 ? -8.521 -2.841 3.432 1.00 94.81 91 ILE A O 1
ATOM 696 N N . LEU A 1 92 ? -7.811 -1.396 1.870 1.00 94.31 92 LEU A N 1
ATOM 697 C CA . LEU A 1 92 ? -8.346 -0.216 2.544 1.00 94.31 92 LEU A CA 1
ATOM 698 C C . LEU A 1 92 ? -9.869 -0.292 2.650 1.00 94.31 92 LEU A C 1
ATOM 700 O O . LEU A 1 92 ? -10.413 -0.025 3.718 1.00 94.31 92 LEU A O 1
ATOM 704 N N . GLU A 1 93 ? -10.564 -0.692 1.587 1.00 92.56 93 GLU A N 1
ATOM 705 C CA . GLU A 1 93 ? -12.016 -0.875 1.625 1.00 92.56 93 GLU A CA 1
ATOM 706 C C . GLU A 1 93 ? -12.432 -1.897 2.691 1.00 92.56 93 GLU A C 1
ATOM 708 O O . GLU A 1 93 ? -13.248 -1.573 3.564 1.00 92.56 93 GLU A O 1
ATOM 713 N N . VAL A 1 94 ? -11.805 -3.078 2.693 1.00 90.75 94 VAL A N 1
ATOM 714 C CA . VAL A 1 94 ? -12.011 -4.121 3.709 1.00 90.75 94 VAL A CA 1
ATOM 715 C C . VAL A 1 94 ? -11.739 -3.576 5.108 1.00 90.75 94 VAL A C 1
ATOM 717 O O . VAL A 1 94 ? -12.564 -3.757 6.008 1.00 90.75 94 VAL A O 1
ATOM 720 N N . LYS A 1 95 ? -10.624 -2.868 5.315 1.00 91.81 95 LYS A N 1
ATOM 721 C CA . LYS A 1 95 ? -10.265 -2.347 6.635 1.00 91.81 95 LYS A CA 1
ATOM 722 C C . LYS A 1 95 ? -11.271 -1.327 7.132 1.00 91.81 95 LYS A C 1
ATOM 724 O O . LYS A 1 95 ? -11.782 -1.450 8.241 1.00 91.81 95 LYS A O 1
ATOM 729 N N . LEU A 1 96 ? -11.603 -0.350 6.299 1.00 90.81 96 LEU A N 1
ATOM 730 C CA . LEU A 1 96 ? -12.602 0.640 6.656 1.00 90.81 96 LEU A CA 1
ATOM 731 C C . LEU A 1 96 ? -13.955 -0.044 6.932 1.00 90.81 96 LEU A C 1
ATOM 733 O O . LEU A 1 96 ? -14.750 0.492 7.701 1.00 90.81 96 LEU A O 1
ATOM 737 N N . ASN A 1 97 ? -14.285 -1.158 6.245 1.00 87.88 97 ASN A N 1
ATOM 738 C CA . ASN A 1 97 ? -15.563 -1.881 6.428 1.00 87.88 97 ASN A CA 1
ATOM 739 C C . ASN A 1 97 ? -15.596 -2.517 7.813 1.00 87.88 97 ASN A C 1
ATOM 741 O O . ASN A 1 97 ? -16.578 -2.375 8.533 1.00 87.88 97 ASN A O 1
ATOM 745 N N . ARG A 1 98 ? -14.473 -3.105 8.236 1.00 87.75 98 ARG A N 1
ATOM 746 C CA . ARG A 1 98 ? -14.289 -3.598 9.607 1.00 87.75 98 ARG A CA 1
ATOM 747 C C . ARG A 1 98 ? -14.418 -2.486 10.659 1.00 87.75 98 ARG A C 1
ATOM 749 O O . ARG A 1 98 ? -14.747 -2.788 11.796 1.00 87.75 98 ARG A O 1
ATOM 756 N N . CYS A 1 99 ? -14.187 -1.226 10.285 1.00 87.88 99 CYS A N 1
ATOM 757 C CA . CYS A 1 99 ? -14.353 -0.056 11.153 1.00 87.88 99 CYS A CA 1
ATOM 758 C C . CYS A 1 99 ? -15.753 0.592 11.089 1.00 87.88 99 CYS A C 1
ATOM 760 O O . CYS A 1 99 ? -15.925 1.680 11.632 1.00 87.88 99 CYS A O 1
ATOM 762 N N . GLY A 1 100 ? -16.735 -0.015 10.410 1.00 85.12 100 GLY A N 1
ATOM 763 C CA . GLY A 1 100 ? -18.124 0.470 10.396 1.00 85.12 100 GLY A CA 1
ATOM 764 C C . GLY A 1 100 ? -18.387 1.723 9.551 1.00 85.12 100 GLY A C 1
ATOM 765 O O . GLY A 1 100 ? -19.431 2.348 9.687 1.00 85.12 100 GLY A O 1
ATOM 766 N N . ILE A 1 101 ? -17.460 2.123 8.676 1.00 81.75 101 ILE A N 1
ATOM 767 C CA . ILE A 1 101 ? -17.721 3.200 7.705 1.00 81.75 101 ILE A CA 1
ATOM 768 C C . ILE A 1 101 ? -18.524 2.603 6.534 1.00 81.75 101 ILE A C 1
ATOM 770 O O . ILE A 1 101 ? -18.124 1.578 6.000 1.00 81.75 101 ILE A O 1
ATOM 774 N N . GLU A 1 102 ? -19.622 3.206 6.087 1.00 69.81 102 GLU A N 1
ATOM 775 C CA . GLU A 1 102 ? -20.395 2.729 4.920 1.00 69.81 102 GLU A CA 1
ATOM 776 C C . GLU A 1 102 ? -20.150 3.615 3.673 1.00 69.81 102 GLU A C 1
ATOM 778 O O . GLU A 1 102 ? -19.542 4.678 3.779 1.00 69.81 102 GLU A O 1
ATOM 783 N N . ASN A 1 103 ? -20.578 3.173 2.478 1.00 59.97 103 ASN A N 1
ATOM 784 C CA . ASN A 1 103 ? -20.486 3.885 1.178 1.00 59.97 103 ASN A CA 1
ATOM 785 C C . ASN A 1 103 ? -19.076 4.157 0.594 1.00 59.97 103 ASN A C 1
ATOM 787 O O . ASN A 1 103 ? -18.693 5.301 0.358 1.00 59.97 103 ASN A O 1
ATOM 791 N N . LYS A 1 104 ? -18.306 3.101 0.277 1.00 62.59 104 LYS A N 1
ATOM 792 C CA . LYS A 1 104 ? -16.881 3.218 -0.136 1.00 62.59 104 LYS A CA 1
ATOM 793 C C . LYS A 1 104 ? -16.545 2.905 -1.580 1.00 62.59 104 LYS A C 1
ATOM 795 O O . LYS A 1 104 ? -15.446 3.243 -2.019 1.00 62.59 104 LYS A O 1
ATOM 800 N N . LYS A 1 105 ? -17.462 2.285 -2.323 1.00 62.00 105 LYS A N 1
ATOM 801 C CA . LYS A 1 105 ? -17.217 1.942 -3.731 1.00 62.00 105 LYS A CA 1
ATOM 802 C C . LYS A 1 105 ? -17.008 3.181 -4.605 1.00 62.00 105 LYS A C 1
ATOM 804 O O . LYS A 1 105 ? -16.348 3.100 -5.629 1.00 62.00 105 LYS A O 1
ATOM 809 N N . THR A 1 106 ? -17.526 4.332 -4.178 1.00 73.19 106 THR A N 1
ATOM 810 C CA . THR A 1 106 ? -17.369 5.623 -4.863 1.00 73.19 106 THR A CA 1
ATOM 811 C C . THR A 1 106 ? -16.111 6.384 -4.448 1.00 73.19 106 THR A C 1
ATOM 813 O O . THR A 1 106 ? -15.753 7.370 -5.090 1.00 73.19 106 THR A O 1
ATOM 816 N N . PHE A 1 107 ? -15.430 5.973 -3.373 1.00 82.31 107 PHE A N 1
ATOM 817 C CA . PHE A 1 107 ? -14.250 6.686 -2.902 1.00 82.31 107 PHE A CA 1
ATOM 818 C C . PHE A 1 107 ? -13.068 6.397 -3.814 1.00 82.31 107 PHE A C 1
ATOM 820 O O . PHE A 1 107 ? -12.732 5.239 -4.049 1.00 82.31 107 PHE A O 1
ATOM 827 N N . SER A 1 108 ? -12.379 7.453 -4.243 1.00 90.75 108 SER A N 1
ATOM 828 C CA . SER A 1 108 ? -11.049 7.313 -4.832 1.00 90.75 108 SER A CA 1
ATOM 829 C C . SER A 1 108 ? -10.054 6.742 -3.812 1.00 90.75 108 SER A C 1
ATOM 831 O O . SER A 1 108 ? -10.260 6.869 -2.599 1.00 90.75 108 SER A O 1
ATOM 833 N N . PHE A 1 109 ? -8.932 6.195 -4.286 1.00 93.19 109 PHE A N 1
ATOM 834 C CA . PHE A 1 109 ? -7.816 5.771 -3.432 1.00 93.19 109 PHE A CA 1
ATOM 835 C C . PHE A 1 109 ? -7.446 6.830 -2.378 1.00 93.19 109 PHE A C 1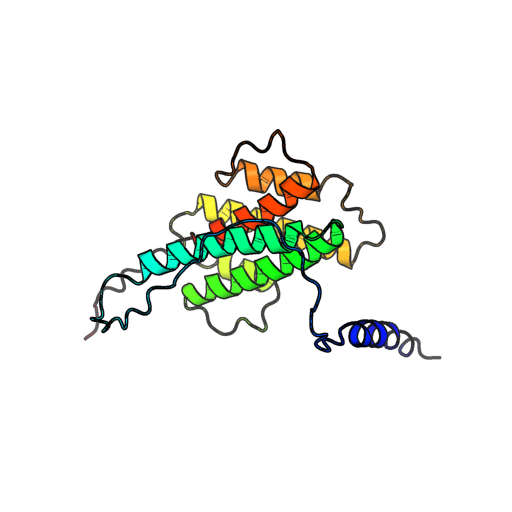
ATOM 837 O O . PHE A 1 109 ? -7.365 6.540 -1.186 1.00 93.19 109 PHE A O 1
ATOM 844 N N . TYR A 1 110 ? -7.312 8.092 -2.797 1.00 94.56 110 TYR A N 1
ATOM 845 C CA . TYR A 1 110 ? -6.995 9.200 -1.897 1.00 94.56 110 TYR A CA 1
ATOM 846 C C . TYR A 1 110 ? -8.098 9.458 -0.860 1.00 94.56 110 TYR A C 1
ATOM 848 O O . TYR A 1 110 ? -7.811 9.638 0.324 1.00 94.56 110 TYR A O 1
ATOM 856 N N . SER A 1 111 ? -9.368 9.403 -1.265 1.00 93.00 111 SER A N 1
ATOM 857 C CA . SER A 1 111 ? -10.507 9.546 -0.348 1.00 93.00 111 SER A CA 1
ATOM 858 C C . SER A 1 111 ? -10.527 8.439 0.716 1.00 93.00 111 SER A C 1
ATOM 860 O O . SER A 1 111 ? -10.831 8.716 1.878 1.00 93.00 111 SER A O 1
ATOM 862 N N . LYS A 1 112 ? -10.140 7.205 0.360 1.00 94.38 112 LYS A N 1
ATOM 863 C CA . LYS A 1 112 ? -9.993 6.094 1.317 1.00 94.38 112 LYS A CA 1
ATOM 864 C C . LYS A 1 112 ? -8.850 6.337 2.315 1.00 94.38 112 LYS A C 1
ATOM 866 O O . LYS A 1 112 ? -9.026 6.059 3.500 1.00 94.38 112 LYS A O 1
ATOM 871 N N . ILE A 1 113 ? -7.727 6.926 1.884 1.00 96.19 113 ILE A N 1
ATOM 872 C CA . ILE A 1 113 ? -6.636 7.349 2.790 1.00 96.19 113 ILE A CA 1
ATOM 873 C C . ILE A 1 113 ? -7.144 8.383 3.803 1.00 96.19 113 ILE A C 1
ATOM 875 O O . ILE A 1 113 ? -6.904 8.235 5.001 1.00 96.19 113 ILE A O 1
ATOM 879 N N . LEU A 1 114 ? -7.874 9.405 3.343 1.00 94.69 114 LEU A N 1
ATOM 880 C CA . LEU A 1 114 ? -8.436 10.432 4.228 1.00 94.69 114 LEU A CA 1
ATOM 881 C C . LEU A 1 114 ? -9.447 9.850 5.224 1.00 94.69 114 LEU A C 1
ATOM 883 O O . LEU A 1 114 ? -9.496 10.276 6.376 1.00 94.69 114 LEU A O 1
ATOM 887 N N . ALA A 1 115 ? -10.251 8.870 4.804 1.00 93.00 115 ALA A N 1
ATOM 888 C CA . ALA A 1 115 ? -11.161 8.169 5.704 1.00 93.00 115 ALA A CA 1
ATOM 889 C C . ALA A 1 115 ? -10.392 7.396 6.789 1.00 93.00 115 ALA A C 1
ATOM 891 O O . ALA A 1 115 ? -10.720 7.513 7.968 1.00 93.00 115 ALA A O 1
ATOM 892 N N . LEU A 1 116 ? -9.329 6.675 6.411 1.00 93.69 116 LEU A N 1
ATOM 893 C CA . LEU A 1 116 ? -8.468 5.953 7.353 1.00 93.69 116 LEU A CA 1
ATOM 894 C C . LEU A 1 116 ? -7.798 6.904 8.359 1.00 93.69 116 LEU A C 1
ATOM 896 O O . LEU A 1 116 ? -7.683 6.594 9.545 1.00 93.69 116 LEU A O 1
ATOM 900 N N . GLU A 1 117 ? -7.383 8.086 7.904 1.00 94.94 117 GLU A N 1
ATOM 901 C CA . GLU A 1 117 ? -6.776 9.115 8.749 1.00 94.94 117 GLU A CA 1
ATOM 902 C C . GLU A 1 117 ? -7.722 9.633 9.839 1.00 94.94 117 GLU A C 1
ATOM 904 O O . GLU A 1 117 ? -7.261 9.951 10.935 1.00 94.94 117 GLU A O 1
ATOM 909 N N . LYS A 1 118 ? -9.034 9.647 9.598 1.00 92.38 118 LYS A N 1
ATOM 910 C CA . LYS A 1 118 ? -10.034 10.094 10.582 1.00 92.38 118 LYS A CA 1
ATOM 911 C C . LYS A 1 118 ? -10.341 9.061 11.670 1.00 92.38 118 LYS A C 1
ATOM 913 O O . LYS A 1 118 ? -10.891 9.422 12.705 1.00 92.38 118 LYS A O 1
ATOM 918 N N . ILE A 1 119 ? -9.991 7.790 11.466 1.00 91.25 119 ILE A N 1
ATOM 919 C CA . ILE A 1 119 ? -10.266 6.721 12.435 1.00 91.25 119 ILE A CA 1
ATOM 920 C C . ILE A 1 119 ? -9.233 6.748 13.565 1.00 91.25 119 ILE A C 1
ATOM 922 O O . ILE A 1 119 ? -8.025 6.819 13.326 1.00 91.25 119 ILE A O 1
ATOM 926 N N . ASN A 1 120 ? -9.693 6.638 14.809 1.00 92.31 120 ASN A N 1
ATOM 927 C CA . ASN A 1 120 ? -8.813 6.528 15.969 1.00 92.31 120 ASN A CA 1
ATOM 928 C C . ASN A 1 120 ? -8.370 5.075 16.173 1.00 92.31 120 ASN A C 1
ATOM 930 O O . ASN A 1 120 ? -9.149 4.233 16.613 1.00 92.31 120 ASN A O 1
ATOM 934 N N . PHE A 1 121 ? -7.103 4.803 15.867 1.00 92.44 121 PHE A N 1
ATOM 935 C CA . PHE A 1 121 ? -6.456 3.513 16.105 1.00 92.44 121 PHE A CA 1
ATOM 936 C C . PHE A 1 121 ? -5.583 3.560 17.363 1.00 92.44 121 PHE A C 1
ATOM 938 O O . PHE A 1 121 ? -5.089 4.628 17.742 1.00 92.44 121 PHE A O 1
ATOM 945 N N . GLU A 1 122 ? -5.385 2.411 18.002 1.00 91.94 122 GLU A N 1
ATOM 946 C CA . GLU A 1 122 ? -4.490 2.256 19.153 1.00 91.94 122 GLU A CA 1
ATOM 947 C C . GLU A 1 122 ? -3.036 2.526 18.751 1.00 91.94 122 GLU A C 1
ATOM 949 O O . GLU A 1 122 ? -2.342 3.311 19.401 1.00 91.94 122 GLU A O 1
ATOM 954 N N . GLN A 1 123 ? -2.599 1.966 17.617 1.00 91.81 123 GLN A N 1
ATOM 955 C CA . GLN A 1 123 ? -1.227 2.096 17.121 1.00 91.81 123 GLN A CA 1
ATOM 956 C C . GLN A 1 123 ? -1.019 3.405 16.336 1.00 91.81 123 GLN A C 1
ATOM 958 O O . GLN A 1 123 ? -0.840 3.408 15.115 1.00 91.81 123 GLN A O 1
ATOM 963 N N . THR A 1 124 ? -1.017 4.548 17.025 1.00 91.69 124 THR A N 1
ATOM 964 C CA . THR A 1 124 ? -0.895 5.890 16.410 1.00 91.69 124 THR A CA 1
ATOM 965 C C . THR A 1 124 ? 0.361 6.064 15.546 1.00 91.69 124 THR A C 1
ATOM 967 O O . THR A 1 124 ? 0.280 6.602 14.438 1.00 91.69 124 THR A O 1
ATOM 970 N N . ASN A 1 125 ? 1.514 5.565 16.003 1.00 92.69 125 ASN A N 1
ATOM 971 C CA . ASN A 1 125 ? 2.771 5.624 15.250 1.00 92.69 125 ASN A CA 1
ATOM 972 C C . ASN A 1 125 ? 2.722 4.753 13.985 1.00 92.69 125 ASN A C 1
ATOM 974 O O . ASN A 1 125 ? 3.031 5.240 12.897 1.00 92.69 125 ASN A O 1
ATOM 978 N N . LYS A 1 126 ? 2.256 3.501 14.102 1.00 93.12 126 LYS A N 1
ATOM 979 C CA . LYS A 1 126 ? 2.075 2.577 12.966 1.00 93.12 126 LYS A CA 1
ATOM 980 C C . LYS A 1 126 ? 1.118 3.163 11.928 1.00 93.12 126 LYS A C 1
ATOM 982 O O . LYS A 1 126 ? 1.452 3.218 10.748 1.00 93.12 126 LYS A O 1
ATOM 987 N N . LYS A 1 127 ? -0.013 3.728 12.371 1.00 95.25 127 LYS A N 1
ATOM 988 C CA . LYS A 1 127 ? -0.957 4.465 11.515 1.00 95.25 127 LYS A CA 1
ATOM 989 C C . LYS A 1 127 ? -0.266 5.592 10.742 1.00 95.25 127 LYS A C 1
ATOM 991 O O . LYS A 1 127 ? -0.473 5.713 9.538 1.00 95.25 127 LYS A O 1
ATOM 996 N N . LYS A 1 128 ? 0.559 6.416 11.401 1.00 96.25 128 LYS A N 1
ATOM 997 C CA . LYS A 1 128 ? 1.274 7.526 10.745 1.00 96.25 128 LYS A CA 1
ATOM 998 C C . LYS A 1 128 ? 2.212 7.027 9.641 1.00 96.25 128 LYS A C 1
ATOM 1000 O O . LYS A 1 128 ? 2.230 7.609 8.558 1.00 96.25 128 LYS A O 1
ATOM 1005 N N . ILE A 1 129 ? 2.948 5.946 9.901 1.00 96.06 129 ILE A N 1
ATOM 1006 C CA . ILE A 1 129 ? 3.851 5.319 8.924 1.00 96.06 129 ILE A CA 1
ATOM 1007 C C . ILE A 1 129 ? 3.050 4.773 7.732 1.00 96.06 129 ILE A C 1
ATOM 1009 O O . ILE A 1 129 ? 3.408 5.030 6.583 1.00 96.06 129 ILE A O 1
ATOM 1013 N N . ILE A 1 130 ? 1.932 4.086 7.990 1.00 97.31 130 ILE A N 1
ATOM 1014 C CA . ILE A 1 130 ? 1.024 3.578 6.949 1.00 97.31 130 ILE A CA 1
ATOM 1015 C C . ILE A 1 130 ? 0.490 4.722 6.079 1.00 97.31 130 ILE A C 1
ATOM 1017 O O . ILE A 1 130 ? 0.551 4.642 4.855 1.00 97.31 130 ILE A O 1
ATOM 1021 N N . LEU A 1 131 ? 0.008 5.813 6.681 1.00 98.12 131 LEU A N 1
ATOM 1022 C CA . LEU A 1 131 ? -0.523 6.959 5.933 1.00 98.12 131 LEU A CA 1
ATOM 1023 C C . LEU A 1 131 ? 0.541 7.618 5.046 1.00 98.12 131 LEU A C 1
ATOM 1025 O O . LEU A 1 131 ? 0.251 7.967 3.901 1.00 98.12 131 LEU A O 1
ATOM 1029 N N . ASP A 1 132 ? 1.771 7.765 5.540 1.00 97.88 132 ASP A N 1
ATOM 1030 C CA . ASP A 1 132 ? 2.892 8.274 4.745 1.00 97.88 132 ASP A CA 1
ATOM 1031 C C . ASP A 1 132 ? 3.217 7.347 3.559 1.00 97.88 132 ASP A C 1
ATOM 1033 O O . ASP A 1 132 ? 3.352 7.815 2.423 1.00 97.88 132 ASP A O 1
ATOM 1037 N N . ALA A 1 133 ? 3.255 6.031 3.790 1.00 98.19 133 ALA A N 1
ATOM 1038 C CA . ALA A 1 133 ? 3.467 5.038 2.740 1.00 98.19 133 ALA A CA 1
ATOM 1039 C C . ALA A 1 133 ? 2.364 5.075 1.667 1.00 98.19 133 ALA A C 1
ATOM 1041 O O . ALA A 1 133 ? 2.672 5.060 0.473 1.00 98.19 133 ALA A O 1
ATOM 1042 N N . LEU A 1 134 ? 1.096 5.182 2.073 1.00 98.38 134 LEU A N 1
ATOM 1043 C CA . LEU A 1 134 ? -0.058 5.249 1.171 1.00 98.38 134 LEU A CA 1
ATOM 1044 C C . LEU A 1 134 ? -0.079 6.537 0.340 1.00 98.38 134 LEU A C 1
ATOM 1046 O O . LEU A 1 134 ? -0.346 6.497 -0.861 1.00 98.38 134 LEU A O 1
ATOM 1050 N N . ARG A 1 135 ? 0.239 7.688 0.946 1.00 98.25 135 ARG A N 1
ATOM 1051 C CA . ARG A 1 135 ? 0.318 8.973 0.228 1.00 98.25 135 ARG A CA 1
ATOM 1052 C C . ARG A 1 135 ? 1.428 8.961 -0.821 1.00 98.25 135 ARG A C 1
ATOM 1054 O O . ARG A 1 135 ? 1.214 9.425 -1.94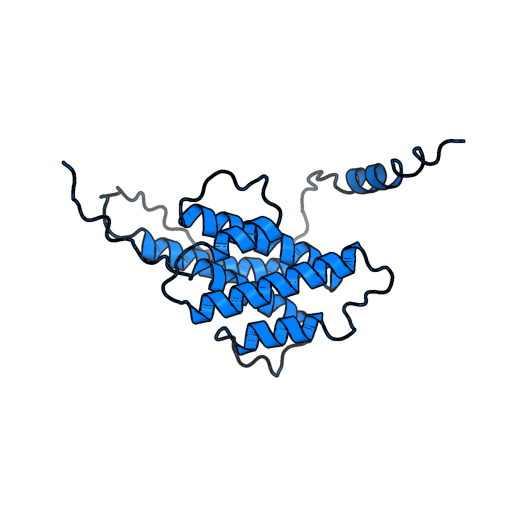0 1.00 98.25 135 ARG A O 1
ATOM 1061 N N . LYS A 1 136 ? 2.591 8.395 -0.486 1.00 97.88 136 LYS A N 1
ATOM 1062 C CA . LYS A 1 136 ? 3.700 8.215 -1.435 1.00 97.88 136 LYS A CA 1
ATOM 1063 C C . LYS A 1 136 ? 3.333 7.261 -2.565 1.00 97.88 136 LYS A C 1
ATOM 1065 O O . LYS A 1 136 ? 3.603 7.582 -3.716 1.00 97.88 136 LYS A O 1
ATOM 1070 N N . LEU A 1 137 ? 2.657 6.155 -2.259 1.00 97.88 137 LEU A N 1
ATOM 1071 C CA . LEU A 1 137 ? 2.158 5.223 -3.271 1.00 97.88 137 LEU A CA 1
ATOM 1072 C C . LEU A 1 137 ? 1.170 5.903 -4.234 1.00 97.88 137 LEU A C 1
ATOM 1074 O O . LEU A 1 137 ? 1.288 5.751 -5.447 1.00 97.88 137 LEU A O 1
ATOM 1078 N N . ASN A 1 138 ? 0.247 6.716 -3.709 1.00 96.75 138 ASN A N 1
ATOM 1079 C CA . ASN A 1 138 ? -0.671 7.508 -4.531 1.00 96.75 138 ASN A CA 1
ATOM 1080 C C . ASN A 1 138 ? 0.080 8.489 -5.447 1.00 96.75 138 ASN A C 1
ATOM 1082 O O . ASN A 1 138 ? -0.282 8.639 -6.610 1.00 96.75 138 ASN A O 1
ATOM 1086 N N . LYS A 1 139 ? 1.146 9.130 -4.944 1.00 96.12 139 LYS A N 1
ATOM 1087 C CA . LYS A 1 139 ? 2.001 10.010 -5.753 1.00 96.12 139 LYS A CA 1
ATOM 1088 C C . LYS A 1 139 ? 2.704 9.236 -6.872 1.00 96.12 139 LYS A C 1
ATOM 1090 O O . LYS A 1 139 ? 2.618 9.664 -8.014 1.00 96.12 139 LYS A O 1
ATOM 1095 N N . LEU A 1 140 ? 3.326 8.093 -6.566 1.00 96.44 140 LEU A N 1
ATOM 1096 C CA . LEU A 1 140 ? 3.979 7.234 -7.565 1.00 96.44 140 LEU A CA 1
ATOM 1097 C C . LEU A 1 140 ? 3.002 6.825 -8.673 1.00 96.44 140 LEU A C 1
ATOM 1099 O O . LEU A 1 140 ? 3.310 6.970 -9.852 1.00 96.44 140 LEU A O 1
ATOM 1103 N N . ARG A 1 141 ? 1.793 6.378 -8.302 1.00 94.81 141 ARG A N 1
ATOM 1104 C CA . ARG A 1 141 ? 0.748 6.019 -9.271 1.00 94.81 141 ARG A CA 1
ATOM 1105 C C . ARG A 1 141 ? 0.323 7.211 -10.128 1.00 94.81 141 ARG A C 1
ATOM 1107 O O . ARG A 1 141 ? 0.093 7.048 -11.320 1.00 94.81 141 ARG A O 1
ATOM 1114 N N . ASN A 1 142 ? 0.172 8.391 -9.530 1.00 94.50 142 ASN A N 1
ATOM 1115 C CA . ASN A 1 142 ? -0.240 9.590 -10.260 1.00 94.50 142 ASN A CA 1
ATOM 1116 C C . ASN A 1 142 ? 0.843 10.078 -11.220 1.00 94.50 142 ASN A C 1
ATOM 1118 O O . ASN A 1 142 ? 0.511 10.463 -12.334 1.00 94.50 142 ASN A O 1
ATOM 1122 N N . ASN A 1 143 ? 2.109 10.027 -10.808 1.00 94.25 143 ASN A N 1
ATOM 1123 C CA . ASN A 1 143 ? 3.231 10.345 -11.681 1.00 94.25 143 ASN A CA 1
ATOM 1124 C C . ASN A 1 143 ? 3.247 9.394 -12.882 1.00 94.25 143 ASN A C 1
ATOM 1126 O O . ASN A 1 143 ? 3.253 9.866 -14.008 1.00 94.25 143 ASN A O 1
ATOM 1130 N N . LEU A 1 144 ? 3.109 8.082 -12.654 1.00 93.31 144 LEU A N 1
ATOM 1131 C CA . LEU A 1 144 ? 3.025 7.102 -13.742 1.00 93.31 144 LEU A CA 1
ATOM 1132 C C . LEU A 1 144 ? 1.885 7.398 -14.734 1.00 93.31 144 LEU A C 1
ATOM 1134 O O . LEU A 1 144 ? 2.032 7.179 -15.928 1.00 93.31 144 LEU A O 1
ATOM 1138 N N . ALA A 1 145 ? 0.743 7.895 -14.253 1.00 89.31 145 ALA A N 1
ATOM 1139 C CA . ALA A 1 145 ? -0.418 8.164 -15.101 1.00 89.31 145 ALA A CA 1
ATOM 1140 C C . ALA A 1 145 ? -0.359 9.502 -15.861 1.00 89.31 145 ALA A C 1
ATOM 1142 O O . ALA A 1 145 ? -1.070 9.666 -16.852 1.00 89.31 145 ALA A O 1
ATOM 1143 N N . HIS A 1 146 ? 0.407 10.481 -15.374 1.00 87.19 146 HIS A N 1
ATOM 1144 C CA . HIS A 1 146 ? 0.311 11.868 -15.843 1.00 87.19 146 HIS A CA 1
ATOM 1145 C C . HIS A 1 146 ? 1.632 12.474 -16.310 1.00 87.19 146 HIS A C 1
ATOM 1147 O O . HIS A 1 146 ? 1.607 13.434 -17.078 1.00 87.19 146 HIS A O 1
ATOM 1153 N N . ASP A 1 147 ? 2.764 11.947 -15.860 1.00 89.06 147 ASP A N 1
ATOM 1154 C CA . ASP A 1 147 ? 4.082 12.430 -16.241 1.00 89.06 147 ASP A CA 1
ATOM 1155 C C . ASP A 1 147 ? 4.682 11.495 -17.293 1.00 89.06 147 ASP A C 1
ATOM 1157 O O . ASP A 1 147 ? 5.066 10.363 -17.013 1.00 89.06 147 ASP A O 1
ATOM 1161 N N . PHE A 1 148 ? 4.748 11.994 -18.527 1.00 82.38 148 PHE A N 1
ATOM 1162 C CA . PHE A 1 148 ? 5.262 11.261 -19.682 1.00 82.38 148 PHE A CA 1
ATOM 1163 C C . PHE A 1 148 ? 6.729 10.832 -19.520 1.00 82.38 148 PHE A C 1
ATOM 1165 O O . PHE A 1 148 ? 7.152 9.862 -20.143 1.00 82.38 148 PHE A O 1
ATOM 1172 N N . TYR A 1 149 ? 7.505 11.543 -18.698 1.00 85.00 149 TYR A N 1
ATOM 1173 C CA . TYR A 1 149 ? 8.922 11.256 -18.467 1.00 85.00 149 TYR A CA 1
ATOM 1174 C C . TYR A 1 149 ? 9.175 10.522 -17.148 1.00 85.00 149 TYR A C 1
ATOM 1176 O O . TYR A 1 149 ? 10.330 10.350 -16.751 1.00 85.00 149 TYR A O 1
ATOM 1184 N N . PHE A 1 150 ? 8.122 10.106 -16.442 1.00 86.69 150 PHE A N 1
ATOM 1185 C CA . PHE A 1 150 ? 8.287 9.416 -15.176 1.00 86.69 150 PHE A CA 1
ATOM 1186 C C . PHE A 1 150 ? 8.833 8.002 -15.382 1.00 86.69 150 PHE A C 1
ATOM 1188 O O . PHE A 1 150 ? 8.202 7.160 -16.012 1.00 86.69 150 PHE A O 1
ATOM 1195 N N . ASP A 1 151 ? 9.994 7.740 -14.785 1.00 88.31 151 ASP A N 1
ATOM 1196 C CA . ASP A 1 151 ? 10.662 6.443 -14.815 1.00 88.31 151 ASP A CA 1
ATOM 1197 C C . ASP A 1 151 ? 10.688 5.821 -13.414 1.00 88.31 151 ASP A C 1
ATOM 1199 O O . ASP A 1 151 ? 11.282 6.368 -12.482 1.00 88.31 151 ASP A O 1
ATOM 1203 N N . LEU A 1 152 ? 10.095 4.635 -13.264 1.00 87.94 152 LEU A N 1
ATOM 1204 C CA . LEU A 1 152 ? 10.105 3.879 -12.005 1.00 87.94 152 LEU A CA 1
ATOM 1205 C C . LEU A 1 152 ? 11.492 3.366 -11.599 1.00 87.94 152 LEU A C 1
ATOM 1207 O O . LEU A 1 152 ? 11.670 2.938 -10.452 1.00 87.94 152 LEU A O 1
ATOM 1211 N N . ASN A 1 153 ? 12.470 3.414 -12.503 1.00 85.94 153 ASN A N 1
ATOM 1212 C CA . ASN A 1 153 ? 13.858 3.052 -12.233 1.00 85.94 153 ASN A CA 1
ATOM 1213 C C . ASN A 1 153 ? 14.678 4.210 -11.644 1.00 85.94 153 ASN A C 1
ATOM 1215 O O . ASN A 1 153 ? 15.809 3.990 -11.213 1.00 85.94 153 ASN A O 1
ATOM 1219 N N . ASN A 1 154 ? 14.106 5.414 -11.514 1.00 87.62 154 ASN A N 1
ATOM 1220 C CA . ASN A 1 154 ? 14.763 6.571 -10.887 1.00 87.62 154 ASN A CA 1
ATOM 1221 C C . ASN A 1 154 ? 15.034 6.404 -9.370 1.00 87.62 154 ASN A C 1
ATOM 1223 O O . ASN A 1 154 ? 15.582 7.296 -8.720 1.00 87.62 154 ASN A O 1
ATOM 1227 N N . GLY A 1 155 ? 14.628 5.271 -8.789 1.00 89.44 155 GLY A N 1
ATOM 1228 C CA . GLY A 1 155 ? 14.835 4.921 -7.388 1.00 89.44 155 GLY A CA 1
ATOM 1229 C C . GLY A 1 155 ? 13.747 5.418 -6.435 1.00 89.44 155 GLY A C 1
ATOM 1230 O O . GLY A 1 155 ? 13.771 5.041 -5.263 1.00 89.44 155 GLY A O 1
ATOM 1231 N N . GLU A 1 156 ? 12.764 6.209 -6.877 1.00 92.94 156 GLU A N 1
ATOM 1232 C CA . GLU A 1 156 ? 11.657 6.640 -6.011 1.00 92.94 156 GLU A CA 1
ATOM 1233 C C . GLU A 1 156 ? 10.829 5.449 -5.508 1.00 92.94 156 GLU A C 1
ATOM 1235 O O . GLU A 1 156 ? 10.472 5.399 -4.325 1.00 92.94 156 GLU A O 1
ATOM 1240 N N . PHE A 1 157 ? 10.571 4.462 -6.374 1.00 94.81 157 PHE A N 1
ATOM 1241 C CA . PHE A 1 157 ? 9.762 3.296 -6.021 1.00 94.81 157 PHE A CA 1
ATOM 1242 C C . PHE A 1 157 ? 10.482 2.358 -5.041 1.00 94.81 157 PHE A C 1
ATOM 1244 O O . PHE A 1 157 ? 9.900 1.911 -4.052 1.00 94.81 157 PHE A O 1
ATOM 1251 N N . ASP A 1 158 ? 11.779 2.126 -5.232 1.00 93.19 158 ASP A N 1
ATOM 1252 C CA . ASP A 1 158 ? 12.587 1.364 -4.273 1.00 93.19 158 ASP A CA 1
ATOM 1253 C C . ASP A 1 158 ? 12.829 2.108 -2.966 1.00 93.19 158 ASP A C 1
ATOM 1255 O O . ASP A 1 158 ? 12.778 1.498 -1.899 1.00 93.19 158 ASP A O 1
ATOM 1259 N N . ASN A 1 159 ? 12.987 3.430 -3.003 1.00 94.25 159 ASN A N 1
ATOM 1260 C CA . ASN A 1 159 ? 13.027 4.231 -1.784 1.00 94.25 159 ASN A CA 1
ATOM 1261 C C . ASN A 1 159 ? 11.715 4.130 -0.999 1.00 94.25 159 ASN A C 1
ATOM 1263 O O . ASN A 1 159 ? 11.745 4.078 0.235 1.00 94.25 159 ASN A O 1
ATOM 1267 N N . TRP A 1 160 ? 10.570 4.090 -1.684 1.00 96.56 160 TRP A N 1
ATOM 1268 C CA . TRP A 1 160 ? 9.286 3.796 -1.053 1.00 96.56 160 TRP A CA 1
ATOM 1269 C C . TRP A 1 160 ? 9.288 2.397 -0.424 1.00 96.56 160 TRP A C 1
ATOM 1271 O O . TRP A 1 160 ? 9.024 2.284 0.775 1.00 96.56 160 TRP A O 1
ATOM 1281 N N . ALA A 1 161 ? 9.679 1.363 -1.172 1.00 94.56 161 ALA A N 1
ATOM 1282 C CA . ALA A 1 161 ? 9.692 -0.015 -0.684 1.00 94.56 161 ALA A CA 1
ATOM 1283 C C . ALA A 1 161 ? 10.607 -0.186 0.539 1.00 94.56 161 ALA A C 1
ATOM 1285 O O . ALA A 1 161 ? 10.176 -0.669 1.584 1.00 94.56 161 ALA A O 1
ATOM 1286 N N . LYS A 1 162 ? 11.848 0.305 0.467 1.00 92.19 162 LYS A N 1
ATOM 1287 C CA . LYS A 1 162 ? 12.805 0.292 1.584 1.00 92.19 162 LYS A CA 1
ATOM 1288 C C . LYS A 1 162 ? 12.258 0.992 2.826 1.00 92.19 162 LYS A C 1
ATOM 1290 O O . LYS A 1 162 ? 12.472 0.509 3.935 1.00 92.19 162 LYS A O 1
ATOM 1295 N N . LYS A 1 163 ? 11.558 2.122 2.663 1.00 93.31 163 LYS A N 1
ATOM 1296 C CA . LYS A 1 163 ? 10.940 2.845 3.786 1.00 93.31 163 LYS A CA 1
ATOM 1297 C C . LYS A 1 163 ? 9.799 2.054 4.415 1.00 93.31 163 LYS A C 1
ATOM 1299 O O . LYS A 1 163 ? 9.710 2.050 5.636 1.00 93.31 163 LYS A O 1
ATOM 1304 N N . VAL A 1 164 ? 8.955 1.395 3.624 1.00 94.06 164 VAL A N 1
ATOM 1305 C CA . VAL A 1 164 ? 7.901 0.516 4.157 1.00 94.06 164 VAL A CA 1
ATOM 1306 C C . VAL A 1 164 ? 8.534 -0.611 4.969 1.00 94.06 164 VAL A C 1
ATOM 1308 O O . VAL A 1 164 ? 8.272 -0.741 6.160 1.00 94.06 164 VAL A O 1
ATOM 1311 N N . LEU A 1 165 ? 9.453 -1.347 4.347 1.00 91.62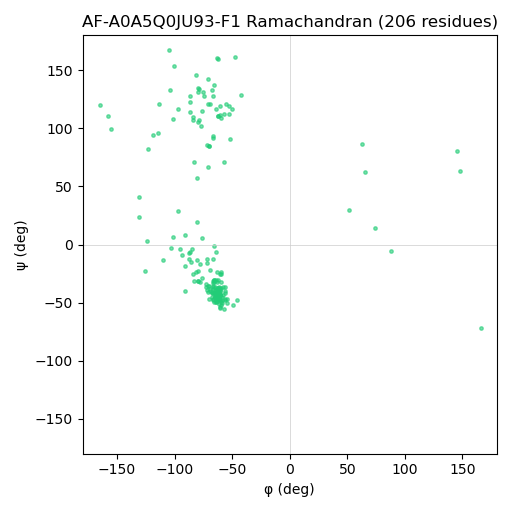 165 LEU A N 1
ATOM 1312 C CA . LEU A 1 165 ? 10.085 -2.528 4.926 1.00 91.62 165 LEU A CA 1
ATOM 1313 C C . LEU A 1 165 ? 10.890 -2.228 6.199 1.00 91.62 165 LEU A C 1
ATOM 1315 O O . LEU A 1 165 ? 10.823 -2.986 7.160 1.00 91.62 165 LEU A O 1
ATOM 1319 N N . LYS A 1 166 ? 11.610 -1.100 6.245 1.00 90.44 166 LYS A N 1
ATOM 1320 C CA . LYS A 1 166 ? 12.385 -0.688 7.427 1.00 90.44 166 LYS A CA 1
ATOM 1321 C C . LYS A 1 166 ? 11.507 -0.361 8.640 1.00 90.44 166 LYS A C 1
ATOM 1323 O O . LYS A 1 166 ? 11.976 -0.483 9.765 1.00 90.44 166 LYS A O 1
ATOM 1328 N N . ASN A 1 167 ? 10.284 0.121 8.418 1.00 87.75 167 ASN A N 1
ATOM 1329 C CA . ASN A 1 167 ? 9.439 0.677 9.477 1.00 87.75 167 ASN A CA 1
ATOM 1330 C C . ASN A 1 167 ? 8.313 -0.267 9.942 1.00 87.75 167 ASN A C 1
ATOM 1332 O O . ASN A 1 167 ? 7.555 0.125 10.826 1.00 87.75 167 ASN A O 1
ATOM 1336 N N . MET A 1 168 ? 8.156 -1.451 9.339 1.00 82.44 168 MET A N 1
ATOM 1337 C CA . MET A 1 168 ? 6.997 -2.334 9.557 1.00 82.44 168 MET A CA 1
ATOM 1338 C C . MET A 1 168 ? 7.382 -3.796 9.865 1.00 82.44 168 MET A C 1
ATOM 1340 O O . MET A 1 168 ? 6.752 -4.711 9.348 1.00 82.44 168 MET A O 1
ATOM 1344 N N . ASP A 1 169 ? 8.420 -4.005 10.685 1.00 65.88 169 ASP A N 1
ATOM 1345 C CA . ASP A 1 169 ? 8.912 -5.328 11.137 1.00 65.88 169 ASP A CA 1
ATOM 1346 C C . ASP A 1 169 ? 9.169 -6.340 10.020 1.00 65.88 169 ASP A C 1
ATOM 1348 O O . ASP A 1 169 ? 9.074 -7.554 10.190 1.00 65.88 169 ASP A O 1
ATOM 1352 N N . GLY A 1 170 ? 9.533 -5.832 8.852 1.00 57.91 170 GLY A N 1
ATOM 1353 C CA . GLY A 1 170 ? 9.906 -6.698 7.770 1.00 57.91 170 GLY A CA 1
ATOM 1354 C C . GLY A 1 170 ? 11.259 -7.388 8.015 1.00 57.91 170 GLY A C 1
ATOM 1355 O O . GLY A 1 170 ? 12.182 -6.775 8.557 1.00 57.91 170 GLY A O 1
ATOM 1356 N N . GLU A 1 171 ? 11.389 -8.659 7.614 1.00 57.28 171 GLU A N 1
ATOM 1357 C CA . GLU A 1 171 ? 12.636 -9.436 7.664 1.00 57.28 171 GLU A CA 1
ATOM 1358 C C . GLU A 1 171 ? 13.854 -8.677 7.093 1.00 57.28 171 GLU A C 1
ATOM 1360 O O . GLU A 1 171 ? 13.750 -7.717 6.339 1.00 57.28 171 GLU A O 1
ATOM 1365 N N . LYS A 1 172 ? 15.084 -9.099 7.405 1.00 55.47 172 LYS A N 1
ATOM 1366 C CA . LYS A 1 172 ? 16.283 -8.463 6.828 1.00 55.47 172 LYS A CA 1
ATOM 1367 C C . LYS A 1 172 ? 16.374 -8.713 5.311 1.00 55.47 172 LYS A C 1
ATOM 1369 O O . LYS A 1 172 ? 16.996 -9.667 4.857 1.00 55.47 172 LYS A O 1
ATOM 1374 N N . TYR A 1 173 ? 15.854 -7.785 4.509 1.00 61.88 173 TYR A N 1
ATOM 1375 C CA . TYR A 1 173 ? 15.790 -7.857 3.036 1.00 61.88 173 TYR A CA 1
ATOM 1376 C C . TYR A 1 173 ? 17.075 -7.484 2.296 1.00 61.88 173 TYR A C 1
ATOM 1378 O O . TYR A 1 173 ? 17.048 -7.140 1.109 1.00 61.88 173 TYR A O 1
ATOM 1386 N N . THR A 1 174 ? 18.221 -7.504 2.973 1.00 57.03 174 THR A N 1
ATOM 1387 C CA . THR A 1 174 ? 19.499 -7.086 2.380 1.00 57.03 174 THR A CA 1
ATOM 1388 C C . THR A 1 174 ? 19.869 -7.924 1.153 1.00 57.03 174 THR A C 1
ATOM 1390 O O . THR A 1 174 ? 20.536 -7.411 0.259 1.00 57.03 174 THR A O 1
ATOM 1393 N N . ARG A 1 175 ? 19.363 -9.164 1.060 1.00 66.38 175 ARG A N 1
ATOM 1394 C CA . ARG A 1 175 ? 19.612 -10.111 -0.041 1.00 66.38 175 ARG A CA 1
ATOM 1395 C C . ARG A 1 175 ? 18.552 -10.127 -1.148 1.00 66.38 175 ARG A C 1
ATOM 1397 O O . ARG A 1 175 ? 18.723 -10.842 -2.127 1.00 66.38 175 ARG A O 1
ATOM 1404 N N . TYR A 1 176 ? 17.460 -9.374 -1.020 1.00 78.94 176 TYR A N 1
ATOM 1405 C CA . TYR A 1 176 ? 16.395 -9.393 -2.027 1.00 78.94 176 TYR A CA 1
ATOM 1406 C C . TYR A 1 176 ? 16.718 -8.508 -3.231 1.00 78.94 176 TYR A C 1
ATOM 1408 O O . TYR A 1 176 ? 17.306 -7.426 -3.098 1.00 78.94 176 TYR A O 1
ATOM 1416 N N . THR A 1 177 ? 16.272 -8.958 -4.407 1.00 86.94 177 THR A N 1
ATOM 1417 C CA . THR A 1 177 ? 16.312 -8.149 -5.631 1.00 86.94 177 THR A CA 1
ATOM 1418 C C . THR A 1 177 ? 15.444 -6.897 -5.476 1.00 86.94 177 THR A C 1
ATOM 1420 O O . THR A 1 177 ? 14.552 -6.844 -4.626 1.00 86.94 177 THR A O 1
ATOM 1423 N N . TYR A 1 178 ? 15.698 -5.887 -6.310 1.00 88.56 178 TYR A N 1
ATOM 1424 C CA . TYR A 1 178 ? 14.906 -4.653 -6.371 1.00 88.56 178 TYR A CA 1
ATOM 1425 C C . TYR A 1 178 ? 13.397 -4.939 -6.471 1.00 88.56 178 TYR A C 1
ATOM 1427 O O . TYR A 1 178 ? 12.608 -4.491 -5.640 1.00 88.56 178 TYR A O 1
ATOM 1435 N N . ARG A 1 179 ? 13.007 -5.783 -7.434 1.00 92.50 179 ARG A N 1
ATOM 1436 C CA . ARG A 1 179 ? 11.614 -6.180 -7.671 1.00 92.50 179 ARG A CA 1
ATOM 1437 C C . ARG A 1 179 ? 11.012 -6.900 -6.464 1.00 92.50 179 ARG A C 1
ATOM 1439 O O . ARG A 1 179 ? 9.924 -6.549 -6.017 1.00 92.50 179 ARG A O 1
ATOM 1446 N N . THR A 1 180 ? 11.736 -7.868 -5.897 1.00 91.62 180 THR A N 1
ATOM 1447 C CA . THR A 1 180 ? 11.264 -8.636 -4.734 1.00 91.62 180 THR A CA 1
ATOM 1448 C C . THR A 1 180 ? 11.036 -7.735 -3.518 1.00 91.62 180 THR A C 1
ATOM 1450 O O . THR A 1 180 ? 10.049 -7.918 -2.814 1.00 91.62 180 THR A O 1
ATOM 1453 N N . LYS A 1 181 ? 11.884 -6.720 -3.291 1.00 92.56 181 LYS A N 1
ATOM 1454 C CA . LYS A 1 181 ? 11.673 -5.726 -2.220 1.00 92.56 181 LYS A CA 1
ATOM 1455 C C . LYS A 1 181 ? 10.369 -4.958 -2.405 1.00 92.56 181 LYS A C 1
ATOM 1457 O O . LYS A 1 181 ? 9.638 -4.760 -1.443 1.00 92.56 181 LYS A O 1
ATOM 1462 N N . ILE A 1 182 ? 10.058 -4.551 -3.632 1.00 95.00 182 ILE A N 1
ATOM 1463 C CA . ILE A 1 182 ? 8.808 -3.846 -3.936 1.00 95.00 182 ILE A CA 1
ATOM 1464 C C . ILE A 1 182 ? 7.597 -4.744 -3.669 1.00 95.00 182 ILE A C 1
ATOM 1466 O O . ILE A 1 182 ? 6.678 -4.334 -2.963 1.00 95.00 182 ILE A O 1
ATOM 1470 N N . VAL A 1 183 ? 7.612 -5.979 -4.177 1.00 95.38 183 VAL A N 1
ATOM 1471 C CA . VAL A 1 183 ? 6.535 -6.959 -3.946 1.00 95.38 183 VAL A CA 1
ATOM 1472 C C . VAL A 1 183 ? 6.339 -7.217 -2.449 1.00 95.38 183 VAL A C 1
ATOM 1474 O O . VAL A 1 183 ? 5.211 -7.209 -1.945 1.00 95.38 183 VAL A O 1
ATOM 1477 N N . HIS A 1 184 ? 7.438 -7.376 -1.712 1.00 93.12 184 HIS A N 1
ATOM 1478 C CA . HIS A 1 184 ? 7.390 -7.564 -0.270 1.00 93.12 184 HIS A CA 1
ATOM 1479 C C . HIS A 1 184 ? 6.824 -6.334 0.446 1.00 93.12 184 HIS A C 1
ATOM 1481 O O . HIS A 1 184 ? 6.011 -6.478 1.350 1.00 93.12 184 HIS A O 1
ATOM 1487 N N . ALA A 1 185 ? 7.182 -5.121 0.017 1.00 95.62 185 ALA A N 1
ATOM 1488 C CA . ALA A 1 185 ? 6.655 -3.895 0.608 1.00 95.62 185 ALA A CA 1
ATOM 1489 C C . ALA A 1 185 ? 5.127 -3.802 0.484 1.00 95.62 185 ALA A C 1
ATOM 1491 O O . ALA A 1 185 ? 4.468 -3.416 1.446 1.00 95.62 185 ALA A O 1
ATOM 1492 N N . PHE A 1 186 ? 4.541 -4.204 -0.650 1.00 97.38 186 PHE A N 1
ATOM 1493 C CA . PHE A 1 186 ? 3.079 -4.283 -0.784 1.00 97.38 186 PHE A CA 1
ATOM 1494 C C . PHE A 1 186 ? 2.449 -5.292 0.177 1.00 97.38 186 PHE A C 1
ATOM 1496 O O . PHE A 1 186 ? 1.413 -5.006 0.783 1.00 97.38 186 PHE A O 1
ATOM 1503 N N . SER A 1 187 ? 3.078 -6.455 0.321 1.00 94.56 187 SER A N 1
ATOM 1504 C CA . SER A 1 187 ? 2.595 -7.542 1.179 1.00 94.56 187 SER A CA 1
ATOM 1505 C C . SER A 1 187 ? 2.637 -7.115 2.653 1.00 94.56 187 SER A C 1
ATOM 1507 O O . SER A 1 187 ? 1.610 -7.106 3.330 1.00 94.56 187 SER A O 1
ATOM 1509 N N . THR A 1 188 ? 3.778 -6.583 3.101 1.00 94.00 188 THR A N 1
ATOM 1510 C CA . THR A 1 188 ? 3.964 -6.036 4.452 1.00 94.00 188 THR A CA 1
ATOM 1511 C C . THR A 1 188 ? 3.022 -4.867 4.738 1.00 94.00 188 THR A C 1
ATOM 1513 O O . THR A 1 188 ? 2.418 -4.800 5.808 1.00 94.00 188 THR A O 1
ATOM 1516 N N . LE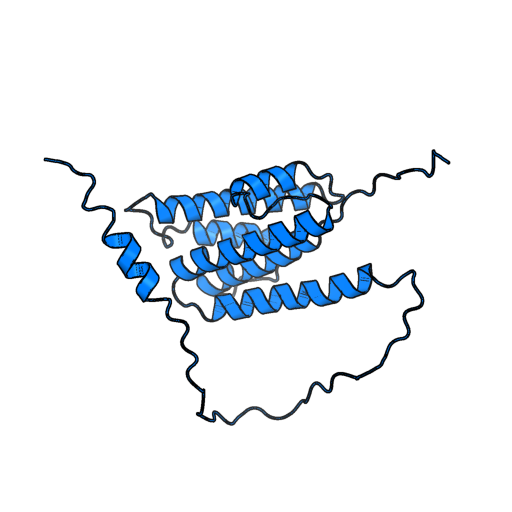U A 1 189 ? 2.843 -3.939 3.792 1.00 96.38 189 LEU A N 1
ATOM 1517 C CA . LEU A 1 189 ? 1.915 -2.821 3.976 1.00 96.38 189 LEU A CA 1
ATOM 1518 C C . LEU A 1 189 ? 0.469 -3.312 4.140 1.00 96.38 189 LEU A C 1
ATOM 1520 O O . LEU A 1 189 ? -0.271 -2.767 4.956 1.00 96.38 189 LEU A O 1
ATOM 1524 N N . THR A 1 190 ? 0.080 -4.348 3.394 1.00 95.50 190 THR A N 1
ATOM 1525 C CA . THR A 1 190 ? -1.261 -4.941 3.452 1.00 95.50 190 THR A CA 1
ATOM 1526 C C . THR A 1 190 ? -1.582 -5.477 4.842 1.00 95.50 190 THR A C 1
ATOM 1528 O O . THR A 1 190 ? -2.589 -5.070 5.427 1.00 95.50 190 THR A O 1
ATOM 1531 N N . ILE A 1 191 ? -0.718 -6.331 5.396 1.00 92.50 191 ILE A N 1
ATOM 1532 C CA . ILE A 1 191 ? -0.951 -6.907 6.725 1.00 92.50 191 ILE A CA 1
ATOM 1533 C C . ILE A 1 191 ? -0.967 -5.816 7.801 1.00 92.50 191 ILE A C 1
ATOM 1535 O O . ILE A 1 191 ? -1.889 -5.748 8.612 1.00 92.50 191 ILE A O 1
ATOM 1539 N N . ASN A 1 192 ? -0.054 -4.845 7.709 1.00 93.75 192 ASN A N 1
ATOM 1540 C CA . ASN A 1 192 ? 0.015 -3.737 8.658 1.00 93.75 192 ASN A CA 1
ATOM 1541 C C . ASN A 1 192 ? -1.244 -2.848 8.644 1.00 93.75 192 ASN A C 1
ATOM 1543 O O . ASN A 1 192 ? -1.617 -2.319 9.692 1.00 93.75 192 ASN A O 1
ATOM 1547 N N . ILE A 1 193 ? -1.914 -2.682 7.495 1.00 95.19 193 ILE A N 1
ATOM 1548 C CA . ILE A 1 193 ? -3.215 -1.991 7.409 1.00 95.19 193 ILE A CA 1
ATOM 1549 C C . ILE A 1 193 ? -4.307 -2.798 8.121 1.00 95.19 193 ILE A C 1
ATOM 1551 O O . ILE A 1 193 ? -5.118 -2.227 8.859 1.00 95.19 193 ILE A O 1
ATOM 1555 N N . LEU A 1 194 ? -4.352 -4.112 7.893 1.00 92.75 194 LEU A N 1
ATOM 1556 C CA . LEU A 1 194 ? -5.380 -4.989 8.457 1.00 92.75 194 LEU A CA 1
ATOM 1557 C C . LEU A 1 194 ? -5.270 -5.106 9.982 1.00 92.75 194 LEU A C 1
ATOM 1559 O O . LEU A 1 194 ? -6.303 -5.074 10.658 1.00 92.75 194 LEU A O 1
ATOM 1563 N N . GLU A 1 195 ? -4.050 -5.102 10.514 1.00 91.25 195 GLU A N 1
ATOM 1564 C CA . GLU A 1 195 ? -3.738 -5.198 11.946 1.00 91.25 195 GLU A CA 1
ATOM 1565 C C . GLU A 1 195 ? -4.066 -3.944 12.774 1.00 91.25 195 GLU A C 1
ATOM 1567 O O . GLU A 1 195 ? -4.053 -4.008 13.998 1.00 91.25 195 GLU A O 1
ATOM 1572 N N . LEU A 1 196 ? -4.363 -2.789 12.162 1.00 91.56 196 LEU A N 1
ATOM 1573 C CA . LEU A 1 196 ? -4.669 -1.567 12.924 1.00 91.56 196 LEU A CA 1
ATOM 1574 C C . LEU A 1 196 ? -5.925 -1.736 13.799 1.00 91.56 196 LEU A C 1
ATOM 1576 O O . LEU A 1 196 ? -7.037 -1.765 13.276 1.00 91.56 196 LEU A O 1
ATOM 1580 N N . THR A 1 197 ? -5.821 -1.784 15.121 1.00 91.00 197 THR A N 1
ATOM 1581 C CA . THR A 1 197 ? -6.998 -1.949 15.995 1.00 91.00 197 THR A CA 1
ATOM 1582 C C . THR A 1 197 ? -7.621 -0.596 16.314 1.00 91.00 197 THR A C 1
ATOM 1584 O O . THR A 1 197 ? -6.943 0.371 16.676 1.00 91.00 197 THR A O 1
ATOM 1587 N N . THR A 1 198 ? -8.931 -0.471 16.089 1.00 87.50 198 THR A N 1
ATOM 1588 C CA . THR A 1 198 ? -9.674 0.732 16.478 1.00 87.50 198 THR A CA 1
ATOM 1589 C C . THR A 1 198 ? -9.680 0.826 17.990 1.00 87.50 198 THR A C 1
ATOM 1591 O O . THR A 1 198 ? -9.951 -0.180 18.636 1.00 87.50 198 THR A O 1
ATOM 1594 N N . LYS A 1 199 ? -9.463 2.022 18.545 1.00 82.12 199 LYS A N 1
ATOM 1595 C CA . LYS A 1 199 ? -9.774 2.250 19.957 1.00 82.12 199 LYS A CA 1
ATOM 1596 C C . LYS A 1 199 ? -11.268 2.008 20.101 1.00 82.12 199 LYS A C 1
ATOM 1598 O O . LYS A 1 199 ? -12.050 2.774 19.528 1.00 82.12 199 LYS A O 1
ATOM 1603 N N . GLU A 1 200 ? -11.667 0.942 20.785 1.00 64.00 200 GLU A N 1
ATOM 1604 C CA . GLU A 1 200 ? -13.056 0.805 21.196 1.00 64.00 200 GLU A CA 1
ATOM 1605 C C . GLU A 1 200 ? -13.402 2.100 21.930 1.00 64.00 200 GLU A C 1
ATOM 1607 O O . GLU A 1 200 ?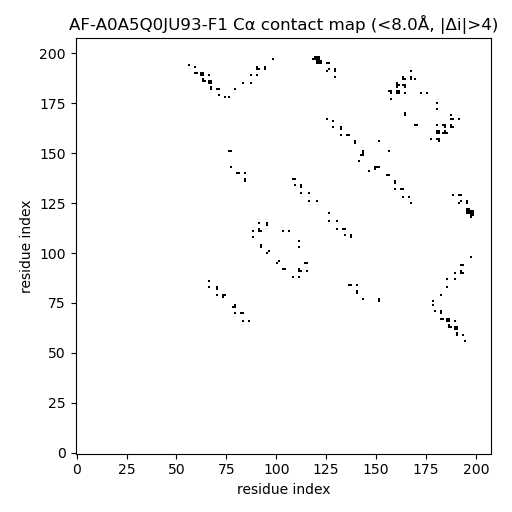 -12.774 2.465 22.926 1.00 64.00 200 GLU A O 1
ATOM 1612 N N . LYS A 1 201 ? -14.379 2.854 21.418 1.00 46.38 201 LYS A N 1
ATOM 1613 C CA . LYS A 1 201 ? -15.144 3.656 22.358 1.00 46.38 201 LYS A CA 1
ATOM 1614 C C . LYS A 1 201 ? -15.742 2.605 23.279 1.00 46.38 201 LYS A C 1
ATOM 1616 O O . LYS A 1 201 ? -16.480 1.751 22.790 1.00 46.38 201 LYS A O 1
ATOM 1621 N N . GLN A 1 202 ? -15.423 2.656 24.569 1.00 34.81 202 GLN A N 1
ATOM 1622 C CA . GLN A 1 202 ? -16.387 2.224 25.566 1.00 34.81 202 GLN A CA 1
ATOM 1623 C C . GLN A 1 202 ? -17.667 2.997 25.237 1.00 34.81 202 GLN A C 1
ATOM 1625 O O . GLN A 1 202 ? -17.850 4.139 25.649 1.00 34.81 202 GLN A O 1
ATOM 1630 N N . TYR A 1 203 ? -18.527 2.419 24.402 1.00 39.72 203 TYR A N 1
ATOM 1631 C CA . TYR A 1 203 ? -19.941 2.671 24.527 1.00 39.72 203 TYR A CA 1
ATOM 1632 C C . TYR A 1 203 ? -20.285 1.959 25.818 1.00 39.72 203 TYR A C 1
ATOM 1634 O O . TYR A 1 203 ? -20.607 0.773 25.839 1.00 39.72 203 TYR A O 1
ATOM 1642 N N . GLU A 1 204 ? -20.069 2.688 26.914 1.00 36.09 204 GLU A N 1
ATOM 1643 C CA . GLU A 1 204 ? -20.781 2.427 28.139 1.00 36.09 204 GLU A CA 1
ATOM 1644 C C . GLU A 1 204 ? -22.224 2.164 27.749 1.00 36.09 204 GLU A C 1
ATOM 1646 O O . GLU A 1 204 ? -22.850 2.916 26.994 1.00 36.09 204 GLU A O 1
ATOM 1651 N N . TYR A 1 205 ? -22.698 1.045 28.263 1.00 37.62 205 TYR A N 1
ATOM 1652 C CA . TYR A 1 205 ? 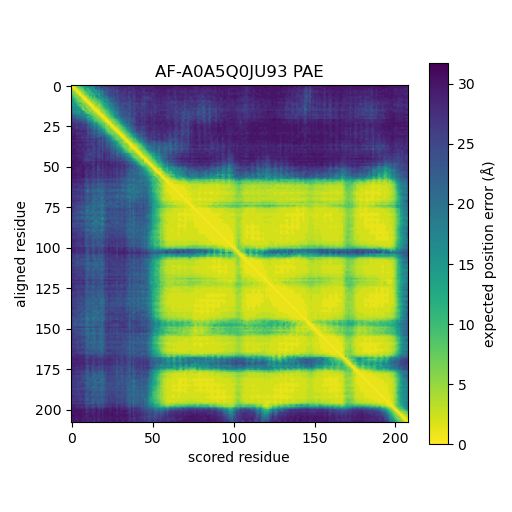-24.085 0.707 28.449 1.00 37.62 205 TYR A CA 1
ATOM 1653 C C . TYR A 1 205 ? -24.725 1.801 29.323 1.00 37.62 205 TYR A C 1
ATOM 1655 O O . TYR A 1 205 ? -24.974 1.618 30.504 1.00 37.62 205 TYR A O 1
ATOM 1663 N N . ASN A 1 206 ? -24.903 2.985 28.749 1.00 39.62 206 ASN A N 1
ATOM 1664 C CA . ASN A 1 206 ? -25.628 4.115 29.295 1.00 39.62 206 ASN A CA 1
ATOM 1665 C C . ASN A 1 206 ? -26.700 4.434 28.258 1.00 39.62 206 ASN A C 1
ATOM 1667 O O . ASN A 1 206 ? -26.479 5.255 27.368 1.00 39.62 206 ASN A O 1
ATOM 1671 N N . ASN A 1 207 ? -27.791 3.662 28.341 1.00 37.44 207 ASN A N 1
ATOM 1672 C CA . ASN A 1 207 ? -29.159 3.895 27.848 1.00 37.44 207 ASN A CA 1
ATOM 1673 C C . ASN A 1 207 ? -29.792 2.573 27.376 1.00 37.44 207 ASN A C 1
ATOM 1675 O O . ASN A 1 207 ? -29.798 2.279 26.180 1.00 37.44 207 ASN A O 1
ATOM 1679 N N . ILE A 1 208 ? -30.298 1.770 28.318 1.00 36.94 208 ILE A N 1
ATOM 1680 C CA . ILE A 1 208 ? -31.732 1.528 28.609 1.00 36.94 208 ILE A CA 1
ATOM 1681 C C . ILE A 1 208 ? -31.802 0.636 29.854 1.00 36.94 208 ILE A C 1
ATOM 1683 O O . ILE A 1 208 ? -31.072 -0.381 29.891 1.00 36.94 208 ILE A O 1
#

Solvent-accessible surface area (backbone atoms only — not comparable to full-atom values): 13094 Å² total; per-residue (Å²): 137,80,84,75,73,68,70,63,59,67,59,54,63,60,58,68,73,66,69,85,69,88,71,85,87,85,77,91,82,88,86,80,86,85,78,84,82,77,74,82,86,70,85,73,82,79,80,85,87,90,60,72,65,70,54,50,58,62,51,44,57,53,48,25,54,50,46,32,58,64,39,61,79,47,88,52,67,65,59,35,52,57,51,47,52,54,51,49,45,52,52,49,52,53,41,43,46,78,68,72,58,80,86,60,92,82,49,50,68,67,53,49,52,56,55,57,68,72,54,62,45,68,52,56,68,61,50,52,54,51,52,53,52,52,52,50,50,53,48,55,55,48,38,64,75,70,38,93,81,60,58,74,82,76,43,63,54,54,52,49,18,53,53,47,35,73,74,58,87,48,74,90,62,86,83,52,52,73,67,54,41,40,35,46,22,54,17,50,52,49,39,58,57,65,66,60,46,64,55,74,72,82,73,65,93,79,86,132

pLDDT: mean 74.41, std 23.71, range [30.48, 98.38]

Foldseek 3Di:
DDPPPPVVVVVVVVVVVPPPDDDDDDDDDDDDDDDPPPDPPDPDPDPDDDCPVVVLLVVLLVLLVVLLVVLVVDDDPLVSLVVLLVSVLVLLVVLVVVVVDDDPPPDDLVSSLVSLVPFAFPCPVLNVLLSVLSVLSVVLNVCVVPPPPDDPVPCSLLVSLCSQQVPQPHDPCPPPDSSSSNSSSSSSSSSSSNPGHGDDPPPPPPDD

Secondary structure (DSSP, 8-state):
--TTSSTTHHHHHHHGGG------------------------------SS-HHHHHHHHHHHHHHHHHHHHHT---HHHHHHHHHHHHHHHHHHHHHHTT----TT--HHHHHHHHHHS-BS-HHHHHHHHHHHHHHHHHHHHHHH-TT--GGGSHHHHHHHHHHHHTT---GGGS-HHHHHHHHHHHHHHHHHT--B------S---